Protein AF-A0A7R9BBS9-F1 (afdb_monomer_lite)

Organism: Timema shepardi (NCBI:txid629360)

Secondary structure (DSSP, 8-state):
--------EEEEEEEEEESPP-TTTEEEE--HHHHHHHT-EEEEETTEEEEEEEEEHHHHHHHHTT-EEEES-TTT--EEEEEEEEEETTTTEEPPPEEEEEE--PPPPPP----------------------------------------------PPP--------------------S-HHHHHHHHHHHHHHHHHHHHHHHHHHHHHHHHHHHHHHHHHHHGGG-S---EEE---

InterPro domains:
  IPR045588 Calsyntenin, C-terminal [PF19699] (7-119)
  IPR045588 Calsyntenin, C-terminal [PF19699] (159-239)

Foldseek 3Di:
DPPPPPQWWWFKKWKFKPPFADPVFKDKDWDVVLCVVQVWDWDQDRGGIMIGDTDGPVSVVVGLQRIKMKGLACVVVFKMKIWMKIHTPVNPDIDDIDIFMGGDDDDDDPDPPPPPDPDDDDDDDDDDDDDDDDDDDDDDDDDDDDDDPDDDDDDDDDDDDDDDDDDDDDDDDDDDPPPDDDPVVVVVVVVVVVVVVVVVVVVVVVVVVVVVVVVVVVVVVVVVVCPPVNRPMDMDRRD

Structure (mmCIF, N/CA/C/O backbone):
data_AF-A0A7R9BBS9-F1
#
_entry.id   AF-A0A7R9BBS9-F1
#
loop_
_atom_site.group_PDB
_atom_site.id
_atom_site.type_symbol
_atom_site.label_atom_id
_atom_site.label_alt_id
_atom_site.label_comp_id
_atom_site.label_asym_id
_atom_site.label_entity_id
_atom_site.label_seq_id
_atom_site.pdbx_PDB_ins_code
_atom_site.Cartn_x
_atom_site.Cartn_y
_atom_site.Cartn_z
_atom_site.occupancy
_atom_site.B_iso_or_equiv
_atom_site.auth_seq_id
_atom_site.auth_comp_id
_atom_site.auth_asym_id
_atom_site.auth_atom_id
_atom_site.pdbx_PDB_model_num
ATOM 1 N N . GLU A 1 1 ? -10.562 -10.905 45.562 1.00 42.97 1 GLU A N 1
ATOM 2 C CA . GLU A 1 1 ? -11.184 -10.391 44.328 1.00 42.97 1 GLU A CA 1
ATOM 3 C C . GLU A 1 1 ? -10.178 -10.603 43.207 1.00 42.97 1 GLU A C 1
ATOM 5 O O . GLU A 1 1 ? -9.096 -10.030 43.299 1.00 42.97 1 GLU A O 1
ATOM 10 N N . PRO A 1 2 ? -10.390 -11.541 42.269 1.00 51.94 2 PRO A N 1
ATOM 11 C CA . PRO A 1 2 ? -9.440 -11.710 41.184 1.00 51.94 2 PRO A CA 1
ATOM 12 C C . PRO A 1 2 ? -9.578 -10.485 40.281 1.00 51.94 2 PRO A C 1
ATOM 14 O O . PRO A 1 2 ? -10.677 -10.164 39.836 1.00 51.94 2 PRO A O 1
ATOM 17 N N . LEU A 1 3 ? -8.466 -9.777 40.083 1.00 50.06 3 LEU A N 1
ATOM 18 C CA . LEU A 1 3 ? -8.343 -8.684 39.125 1.00 50.06 3 LEU A CA 1
ATOM 19 C C . LEU A 1 3 ? -8.970 -9.144 37.811 1.00 50.06 3 LEU A C 1
ATOM 21 O O . LEU A 1 3 ? -8.495 -10.111 37.216 1.00 50.06 3 LEU A O 1
ATOM 25 N N . SER A 1 4 ? -10.049 -8.487 37.387 1.00 52.47 4 SER A N 1
ATOM 26 C CA . SER A 1 4 ? -10.581 -8.661 36.044 1.00 52.47 4 SER A CA 1
ATOM 27 C C . SER A 1 4 ? -9.436 -8.347 35.088 1.00 52.47 4 SER A C 1
ATOM 29 O O . SER A 1 4 ? -9.064 -7.183 34.921 1.00 52.47 4 SER A O 1
ATOM 31 N N . VAL A 1 5 ? -8.828 -9.381 34.512 1.00 55.44 5 VAL A N 1
ATOM 32 C CA . VAL A 1 5 ? -8.001 -9.231 33.325 1.00 55.44 5 VAL A CA 1
ATOM 33 C C . VAL A 1 5 ? -8.981 -8.722 32.283 1.00 55.44 5 VAL A C 1
ATOM 35 O O . VAL A 1 5 ? -9.756 -9.490 31.725 1.00 55.44 5 VAL A O 1
ATOM 38 N N . ILE A 1 6 ? -9.059 -7.401 32.134 1.00 62.53 6 ILE A N 1
ATOM 39 C CA . ILE A 1 6 ? -9.760 -6.799 31.012 1.00 62.53 6 ILE A CA 1
ATOM 40 C C . ILE A 1 6 ? -8.967 -7.298 29.814 1.00 62.53 6 ILE A C 1
ATOM 42 O O . ILE A 1 6 ? -7.846 -6.839 29.584 1.00 62.53 6 ILE A O 1
ATOM 46 N N . GLU A 1 7 ? -9.492 -8.315 29.137 1.00 73.31 7 GLU A N 1
ATOM 47 C CA . GLU A 1 7 ? -8.970 -8.762 27.857 1.00 73.31 7 GLU A CA 1
ATOM 48 C C . GLU A 1 7 ? -9.020 -7.551 26.932 1.00 73.31 7 GLU A C 1
ATOM 50 O O . GLU A 1 7 ? -10.087 -7.112 26.502 1.00 73.31 7 GLU A O 1
ATOM 55 N N . LYS A 1 8 ? -7.857 -6.930 26.729 1.00 84.19 8 LYS A N 1
ATOM 56 C CA . LYS A 1 8 ? -7.739 -5.747 25.891 1.00 84.19 8 LYS A CA 1
ATOM 57 C C . LYS A 1 8 ? -7.918 -6.178 24.447 1.00 84.19 8 LYS A C 1
ATOM 59 O O . LYS A 1 8 ? -7.149 -6.993 23.933 1.00 84.19 8 LYS A O 1
ATOM 64 N N . GLN A 1 9 ? -8.949 -5.629 23.827 1.00 92.50 9 GLN A N 1
ATOM 65 C CA . GLN A 1 9 ? -9.267 -5.847 22.429 1.00 92.50 9 GLN A CA 1
ATOM 66 C C . GLN A 1 9 ? -9.052 -4.547 21.669 1.00 92.50 9 GLN A C 1
ATOM 68 O O . GLN A 1 9 ? -9.407 -3.470 22.157 1.00 92.50 9 GLN A O 1
ATOM 73 N N . LEU A 1 10 ? -8.481 -4.669 20.479 1.00 96.25 10 LEU A N 1
ATOM 74 C CA . LEU A 1 10 ? -8.366 -3.569 19.537 1.00 96.25 10 LEU A CA 1
ATOM 75 C C . LEU A 1 10 ? -9.652 -3.483 18.723 1.00 96.25 10 LEU A C 1
ATOM 77 O O . LEU A 1 10 ? -10.247 -4.507 18.390 1.00 96.25 10 LEU A O 1
ATOM 81 N N . ASP A 1 11 ? -10.069 -2.268 18.387 1.00 95.56 11 ASP A N 1
ATOM 82 C CA . ASP A 1 11 ? -11.171 -2.035 17.449 1.00 95.56 11 ASP A CA 1
ATOM 83 C C . ASP A 1 11 ? -10.679 -1.795 16.018 1.00 95.56 11 ASP A C 1
ATOM 85 O O . ASP A 1 11 ? -11.363 -2.173 15.061 1.00 95.56 11 ASP A O 1
ATOM 89 N N . SER A 1 12 ? -9.499 -1.193 15.851 1.00 97.75 12 SER A N 1
ATOM 90 C CA . SER A 1 12 ? -8.897 -0.980 14.539 1.00 97.75 12 SER A CA 1
ATOM 91 C C . SER A 1 12 ? -7.383 -0.786 14.618 1.00 97.75 12 SER A C 1
ATOM 93 O O . SER A 1 12 ? -6.852 -0.289 15.603 1.00 97.75 12 SER A O 1
ATOM 95 N N . CYS A 1 13 ? -6.678 -1.133 13.544 1.00 98.06 13 CYS A N 1
ATOM 96 C CA . CYS A 1 13 ? -5.302 -0.726 13.288 1.00 98.06 13 CYS A CA 1
ATOM 97 C C . CYS A 1 13 ? -5.210 -0.137 11.884 1.00 98.06 13 CYS A C 1
ATOM 99 O O . CYS A 1 13 ? -5.675 -0.731 10.911 1.00 98.06 13 CYS A O 1
ATOM 101 N N . THR A 1 14 ? -4.586 1.027 11.770 1.00 98.25 14 THR A N 1
ATOM 102 C CA . THR A 1 14 ? -4.325 1.700 10.500 1.00 98.25 14 THR A CA 1
ATOM 103 C C . THR A 1 14 ? -2.838 1.653 10.200 1.00 98.25 14 THR A C 1
ATOM 105 O O . THR A 1 14 ? -2.032 2.113 11.006 1.00 98.25 14 THR A O 1
ATOM 108 N N . VAL A 1 15 ? -2.494 1.127 9.027 1.00 98.50 15 VAL A N 1
ATOM 109 C CA . VAL A 1 15 ? -1.156 1.174 8.436 1.00 98.50 15 VAL A CA 1
ATOM 110 C C . VAL A 1 15 ? -1.200 2.163 7.284 1.00 98.50 15 VAL A C 1
ATOM 112 O O . VAL A 1 15 ? -1.655 1.817 6.197 1.00 98.50 15 VAL A O 1
ATOM 115 N N . SER A 1 16 ? -0.770 3.400 7.509 1.00 98.25 16 SER A N 1
ATOM 116 C CA . SER A 1 16 ? -0.691 4.407 6.452 1.00 98.25 16 SER A CA 1
ATOM 117 C C . SER A 1 16 ? 0.663 4.381 5.753 1.00 98.25 16 SER A C 1
ATOM 119 O O . SER A 1 16 ? 1.665 3.958 6.329 1.00 98.25 16 SER A O 1
ATOM 121 N N . VAL A 1 17 ? 0.697 4.835 4.502 1.00 98.06 17 VAL A N 1
ATOM 122 C CA . VAL A 1 17 ? 1.913 4.921 3.690 1.00 98.06 17 VAL A CA 1
ATOM 123 C C . VAL A 1 17 ? 2.059 6.307 3.076 1.00 98.06 17 VAL A C 1
ATOM 125 O O . VAL A 1 17 ? 1.122 6.861 2.502 1.00 98.06 17 VAL A O 1
ATOM 128 N N . TYR A 1 18 ? 3.256 6.875 3.207 1.00 96.88 18 TYR A N 1
ATOM 129 C CA . TYR A 1 18 ? 3.612 8.170 2.650 1.00 96.88 18 TYR A CA 1
ATOM 130 C C . TYR A 1 18 ? 4.916 8.096 1.836 1.00 96.88 18 TYR A C 1
ATOM 132 O O . TYR A 1 18 ? 5.910 7.544 2.315 1.00 96.88 18 TYR A O 1
ATOM 140 N N . PRO A 1 19 ? 4.961 8.692 0.630 1.00 96.88 19 PRO A N 1
ATOM 141 C CA . PRO A 1 19 ? 3.821 9.225 -0.129 1.00 96.88 19 PRO A CA 1
ATOM 142 C C . PRO A 1 19 ? 2.786 8.131 -0.470 1.00 96.88 19 PRO A C 1
ATOM 144 O O . PRO A 1 19 ? 3.119 6.951 -0.324 1.00 96.88 19 PRO A O 1
ATOM 147 N N . PRO A 1 20 ? 1.576 8.483 -0.948 1.00 97.44 20 PRO A N 1
ATOM 148 C CA . PRO A 1 20 ? 0.584 7.492 -1.362 1.00 97.44 20 PRO A CA 1
ATOM 149 C C . PRO A 1 20 ? 1.140 6.508 -2.403 1.00 97.44 20 PRO A C 1
ATOM 151 O O . PRO A 1 20 ? 2.032 6.849 -3.194 1.00 97.44 20 PRO A O 1
ATOM 154 N N . LEU A 1 21 ? 0.610 5.287 -2.387 1.00 96.94 21 LEU A N 1
ATOM 155 C CA . LEU A 1 21 ? 0.930 4.212 -3.321 1.00 96.94 21 LEU A CA 1
ATOM 156 C C . LEU A 1 21 ? 0.531 4.601 -4.741 1.00 96.94 21 LEU A C 1
ATOM 158 O O . LEU A 1 21 ? -0.544 5.164 -4.970 1.00 96.94 21 LEU A O 1
ATOM 162 N N . ASN A 1 22 ? 1.365 4.228 -5.706 1.00 96.31 22 ASN A N 1
ATOM 163 C CA . ASN A 1 22 ? 0.971 4.210 -7.101 1.00 96.31 22 ASN A CA 1
ATOM 164 C C . ASN A 1 22 ? 0.299 2.862 -7.435 1.00 96.31 22 ASN A C 1
ATOM 166 O O . ASN A 1 22 ? 1.001 1.855 -7.483 1.00 96.31 22 A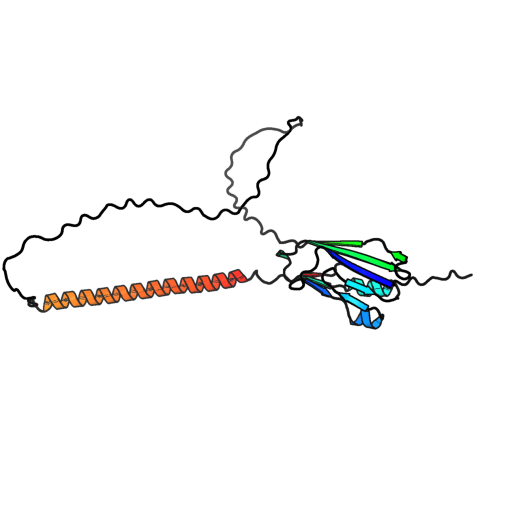SN A O 1
ATOM 170 N N . PRO A 1 23 ? -1.009 2.818 -7.749 1.00 95.00 23 PRO A N 1
ATOM 171 C CA . PRO A 1 23 ? -1.717 1.564 -8.031 1.00 95.00 23 PRO A CA 1
ATOM 172 C C . PRO A 1 23 ? -1.171 0.792 -9.245 1.00 95.00 23 PRO A C 1
ATOM 174 O O . PRO A 1 23 ? -1.344 -0.425 -9.328 1.00 95.00 23 PRO A O 1
ATOM 177 N N . ASP A 1 24 ? -0.477 1.461 -10.168 1.00 94.31 24 ASP A N 1
ATOM 178 C CA . ASP A 1 24 ? 0.090 0.817 -11.356 1.00 94.31 24 ASP A CA 1
ATOM 179 C C . ASP A 1 24 ? 1.347 0.002 -11.037 1.00 94.31 24 ASP A C 1
ATOM 181 O O . ASP A 1 24 ? 1.705 -0.917 -11.779 1.00 94.31 24 ASP A O 1
ATOM 185 N N . HIS A 1 25 ? 2.044 0.308 -9.941 1.00 93.19 25 HIS A N 1
ATOM 186 C CA . HIS A 1 25 ? 3.354 -0.278 -9.640 1.00 93.19 25 HIS A CA 1
ATOM 187 C C . HIS A 1 25 ? 3.502 -0.778 -8.204 1.00 93.19 25 HIS A C 1
ATOM 189 O O . HIS A 1 25 ? 4.405 -1.570 -7.946 1.00 93.19 25 HIS A O 1
ATOM 195 N N . GLU A 1 26 ? 2.638 -0.352 -7.290 1.00 95.75 26 GLU A N 1
ATOM 196 C CA . GLU A 1 26 ? 2.737 -0.621 -5.863 1.00 95.75 26 GLU A CA 1
ATOM 197 C C . GLU A 1 26 ? 1.412 -1.136 -5.310 1.00 95.75 26 GLU A C 1
ATOM 199 O O . GLU A 1 26 ? 0.336 -0.625 -5.622 1.00 95.75 26 GLU A O 1
ATOM 204 N N . THR A 1 27 ? 1.493 -2.150 -4.456 1.00 96.31 27 THR A N 1
ATOM 205 C CA . THR A 1 27 ? 0.321 -2.767 -3.829 1.00 96.31 27 THR A CA 1
ATOM 206 C C . THR A 1 27 ? 0.619 -3.138 -2.385 1.00 96.31 27 THR A C 1
ATOM 208 O O . THR A 1 27 ? 1.736 -3.556 -2.073 1.00 96.31 27 THR A O 1
ATOM 211 N N . LEU A 1 28 ? -0.396 -3.043 -1.525 1.00 97.38 28 LEU A N 1
ATOM 212 C CA . LEU A 1 28 ? -0.375 -3.579 -0.166 1.00 97.38 28 LEU A CA 1
ATOM 213 C C . LEU A 1 28 ? -1.401 -4.714 -0.074 1.00 97.38 28 LEU A C 1
ATOM 215 O O . LEU A 1 28 ? -2.555 -4.522 -0.455 1.00 97.38 28 LEU A O 1
ATOM 219 N N . THR A 1 29 ? -0.996 -5.888 0.397 1.00 97.56 29 THR A N 1
ATOM 220 C CA . THR A 1 29 ? -1.864 -7.070 0.510 1.00 97.56 29 THR A CA 1
ATOM 221 C C . THR A 1 29 ? -1.878 -7.616 1.937 1.00 97.56 29 THR A C 1
ATOM 223 O O . THR A 1 29 ? -0.963 -7.361 2.723 1.00 97.56 29 THR A O 1
ATOM 226 N N . LEU A 1 30 ? -2.959 -8.325 2.283 1.00 97.62 30 LEU A N 1
ATOM 227 C CA . LEU A 1 30 ? -3.206 -8.912 3.603 1.00 97.62 30 LEU A CA 1
ATOM 228 C C . LEU A 1 30 ? -3.650 -10.374 3.470 1.00 97.62 30 LEU A C 1
ATOM 230 O O . LEU A 1 30 ? -4.272 -10.722 2.464 1.00 97.62 30 LEU A O 1
ATOM 234 N N . PRO A 1 31 ? -3.392 -11.222 4.480 1.00 96.69 31 PRO A N 1
ATOM 235 C CA . PRO A 1 31 ? -3.837 -12.616 4.480 1.00 96.69 31 PRO A CA 1
ATOM 236 C C . PRO A 1 31 ? -5.358 -12.737 4.704 1.00 96.69 31 PRO A C 1
ATOM 238 O O . PRO A 1 31 ? -5.841 -12.738 5.838 1.00 96.69 31 PRO A O 1
ATOM 241 N N . GLU A 1 32 ? -6.133 -12.883 3.625 1.00 96.56 32 GLU A N 1
ATOM 242 C CA . GLU A 1 32 ? -7.607 -12.985 3.678 1.00 96.56 32 GLU A CA 1
ATOM 243 C C . GLU A 1 32 ? -8.121 -14.144 4.548 1.00 96.56 32 GLU A C 1
ATOM 245 O O . GLU A 1 32 ? -9.163 -14.033 5.201 1.00 96.56 32 GLU A O 1
ATOM 250 N N . ASN A 1 33 ? -7.376 -15.249 4.607 1.00 96.50 33 ASN A N 1
ATOM 251 C CA . ASN A 1 33 ? -7.698 -16.402 5.445 1.00 96.50 33 ASN A CA 1
ATOM 252 C C . ASN A 1 33 ? -7.677 -16.051 6.942 1.00 96.50 33 ASN A C 1
ATOM 254 O O . ASN A 1 33 ? -8.586 -16.451 7.666 1.00 96.50 33 ASN A O 1
ATOM 258 N N . MET A 1 34 ? -6.682 -15.281 7.395 1.00 95.94 34 MET A N 1
ATOM 259 C CA . MET A 1 34 ? -6.580 -14.846 8.792 1.00 95.94 34 MET A CA 1
ATOM 260 C C . MET A 1 34 ? -7.650 -13.810 9.125 1.00 95.94 34 MET A C 1
ATOM 262 O O . MET A 1 34 ? -8.300 -13.914 10.159 1.00 95.94 34 MET A O 1
ATOM 266 N N . LEU A 1 35 ? -7.884 -12.856 8.218 1.00 97.06 35 LEU A N 1
ATOM 267 C CA . LEU A 1 35 ? -8.949 -11.860 8.367 1.00 97.06 35 LEU A CA 1
ATOM 268 C C . LEU A 1 35 ? -10.311 -12.535 8.587 1.00 97.06 35 LEU A C 1
ATOM 270 O O . LEU A 1 35 ? -11.022 -12.224 9.540 1.00 97.06 35 LEU A O 1
ATOM 274 N N . THR A 1 36 ? -10.632 -13.529 7.756 1.00 96.62 36 THR A N 1
ATOM 275 C CA . THR A 1 36 ? -11.888 -14.283 7.860 1.00 96.62 36 THR A CA 1
ATOM 276 C C . THR A 1 36 ? -11.948 -15.126 9.135 1.00 96.62 36 THR A C 1
ATOM 278 O O . THR A 1 36 ? -12.982 -15.151 9.797 1.00 96.62 36 THR A O 1
ATOM 281 N N . GLN A 1 37 ? -10.850 -15.796 9.504 1.00 96.56 37 GLN A N 1
ATOM 282 C CA . GLN A 1 37 ? -10.771 -16.629 10.710 1.00 96.56 37 GLN A CA 1
ATOM 283 C C . GLN A 1 37 ? -10.999 -15.823 11.995 1.00 96.56 37 GLN A C 1
ATOM 285 O O . GLN A 1 37 ? -11.649 -16.313 12.916 1.00 96.56 37 GLN A O 1
ATOM 290 N N . PHE A 1 38 ? -10.464 -14.605 12.052 1.00 96.31 38 PHE A N 1
ATOM 291 C CA . PHE A 1 38 ? -10.560 -13.714 13.209 1.00 96.31 38 PHE A CA 1
ATOM 292 C C . PHE A 1 38 ? -11.810 -12.822 13.176 1.00 96.31 38 PHE A C 1
ATOM 294 O O . PHE A 1 38 ? -12.117 -12.136 14.142 1.00 96.31 38 PHE A O 1
ATOM 301 N N . GLY A 1 39 ? -12.570 -12.824 12.075 1.00 95.81 39 GLY A N 1
ATOM 302 C CA . GLY A 1 39 ? -13.739 -11.954 11.923 1.00 95.81 39 GLY A CA 1
ATOM 303 C C . GLY A 1 39 ? -13.379 -10.466 11.828 1.00 95.81 39 GLY A C 1
ATOM 304 O O . GLY A 1 39 ? -14.204 -9.607 12.141 1.00 95.81 39 GLY A O 1
ATOM 305 N N . ILE A 1 40 ? -12.157 -10.157 11.392 1.00 96.25 40 ILE A N 1
ATOM 3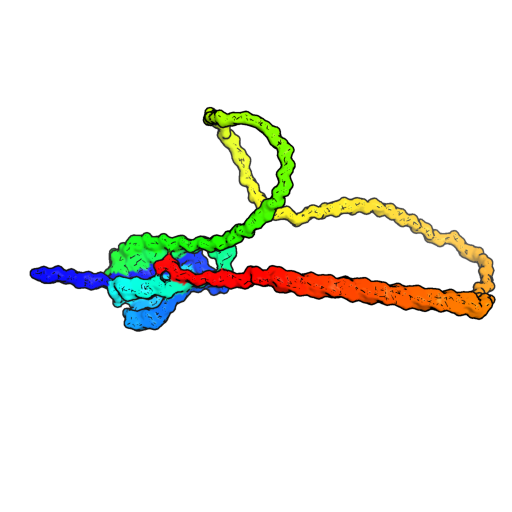06 C CA . ILE A 1 40 ? -11.640 -8.798 11.230 1.00 96.25 40 ILE A CA 1
ATOM 307 C C . ILE A 1 40 ? -11.678 -8.441 9.741 1.00 96.25 40 ILE A C 1
ATOM 309 O O . ILE A 1 40 ? -11.320 -9.238 8.877 1.00 96.25 40 ILE A O 1
ATOM 313 N N . MET A 1 41 ? -12.102 -7.225 9.413 1.00 97.56 41 MET A N 1
ATOM 314 C CA . MET A 1 41 ? -12.178 -6.735 8.038 1.00 97.56 41 MET A CA 1
ATOM 315 C C . MET A 1 41 ? -10.984 -5.843 7.709 1.00 97.56 41 MET A C 1
ATOM 317 O O . MET A 1 41 ? -10.583 -5.023 8.531 1.00 97.56 41 MET A O 1
ATOM 321 N N . ALA A 1 42 ? -10.470 -5.929 6.483 1.00 97.88 42 ALA A N 1
ATOM 322 C CA . ALA A 1 42 ? -9.449 -5.013 5.982 1.00 97.88 42 ALA A CA 1
ATOM 323 C C . ALA A 1 42 ? -9.960 -4.204 4.787 1.00 97.88 42 ALA A C 1
ATOM 325 O O . ALA A 1 42 ? -10.678 -4.714 3.926 1.00 97.88 42 ALA A O 1
ATOM 326 N N . LYS A 1 43 ? -9.561 -2.935 4.719 1.00 97.94 43 LYS A N 1
ATOM 327 C CA . LYS A 1 43 ? -9.786 -2.045 3.579 1.00 97.94 43 LYS A CA 1
ATOM 328 C C . LYS A 1 43 ? -8.450 -1.485 3.121 1.00 97.94 43 LYS A C 1
ATOM 330 O O . LYS A 1 43 ? -7.780 -0.804 3.892 1.00 97.94 43 LYS A O 1
ATOM 335 N N . VAL A 1 44 ? -8.089 -1.759 1.872 1.00 97.62 44 VAL A N 1
ATOM 336 C CA . VAL A 1 44 ? -6.852 -1.283 1.238 1.00 97.62 44 VAL A CA 1
ATOM 337 C C . VAL A 1 44 ? -7.186 -0.118 0.310 1.00 97.62 44 VAL A C 1
ATOM 339 O O . VAL A 1 44 ? -8.149 -0.181 -0.453 1.00 97.62 44 VAL A O 1
ATOM 342 N N . ASN A 1 45 ? -6.392 0.946 0.358 1.00 97.31 45 ASN A N 1
ATOM 343 C CA . ASN A 1 45 ? -6.461 2.065 -0.574 1.00 97.31 45 ASN A CA 1
ATOM 344 C C . ASN A 1 45 ? -5.047 2.596 -0.887 1.00 97.31 45 ASN A C 1
ATOM 346 O O . ASN A 1 45 ? -4.041 2.035 -0.457 1.00 97.31 45 ASN A O 1
ATOM 350 N N . LYS A 1 46 ? -4.964 3.687 -1.655 1.00 97.31 46 LYS A N 1
ATOM 351 C CA . LYS A 1 46 ? -3.680 4.312 -2.014 1.00 97.31 46 LYS A CA 1
ATOM 352 C C . LYS A 1 46 ? -2.911 4.886 -0.816 1.00 97.31 46 LYS A C 1
ATOM 354 O O . LYS A 1 46 ? -1.705 5.054 -0.906 1.00 97.31 46 LYS A O 1
ATOM 359 N N . ASP A 1 47 ? -3.591 5.205 0.279 1.00 97.81 47 ASP A N 1
ATOM 360 C CA . ASP A 1 47 ? -2.993 5.826 1.464 1.00 97.81 47 ASP A CA 1
ATOM 361 C C . ASP A 1 47 ? -2.610 4.780 2.526 1.00 97.81 47 ASP A C 1
ATOM 363 O O . ASP A 1 47 ? -2.013 5.128 3.545 1.00 97.81 47 ASP A O 1
ATOM 367 N N . GLY A 1 48 ? -2.906 3.497 2.280 1.00 97.19 48 GLY A N 1
ATOM 368 C CA . GLY A 1 48 ? -2.526 2.373 3.127 1.00 97.19 48 GLY A CA 1
ATOM 369 C C . GLY A 1 48 ? -3.673 1.396 3.368 1.00 97.19 48 GLY A C 1
ATOM 370 O O . GLY A 1 48 ? -4.476 1.112 2.478 1.00 97.19 48 GLY A O 1
ATOM 371 N N . VAL A 1 49 ? -3.730 0.845 4.578 1.00 98.00 49 VAL A N 1
ATOM 372 C CA . VAL A 1 49 ? -4.700 -0.173 4.985 1.00 98.00 49 VAL A CA 1
ATOM 373 C C . VAL A 1 49 ? -5.308 0.159 6.334 1.00 98.00 49 VAL A C 1
ATOM 375 O O . VAL A 1 49 ? -4.613 0.547 7.269 1.00 98.00 49 VAL A O 1
ATOM 378 N N . VAL A 1 50 ? -6.613 -0.065 6.443 1.00 98.19 50 VAL A N 1
ATOM 379 C CA . VAL A 1 50 ? -7.345 -0.044 7.708 1.00 98.19 50 VAL A CA 1
ATOM 380 C C . VAL A 1 50 ? -7.856 -1.448 7.991 1.00 98.19 50 VAL A C 1
ATOM 382 O O . VAL A 1 50 ? -8.657 -1.986 7.225 1.00 98.19 50 VAL A O 1
ATOM 385 N N . VAL A 1 51 ? -7.388 -2.031 9.087 1.00 98.00 51 VAL A N 1
ATOM 386 C CA . VAL A 1 51 ? -7.864 -3.292 9.658 1.00 98.00 51 VAL A CA 1
ATOM 387 C C . VAL A 1 51 ? -8.830 -2.942 10.789 1.00 98.00 51 VAL A C 1
ATOM 389 O O . VAL A 1 51 ? -8.515 -2.092 11.617 1.00 98.00 51 VAL A O 1
ATOM 392 N N . SER A 1 52 ? -10.024 -3.523 10.813 1.00 97.38 52 SER A N 1
ATOM 393 C CA . SER A 1 52 ? -11.102 -3.133 11.731 1.00 97.38 52 SER A CA 1
ATOM 394 C C . SER A 1 52 ? -11.958 -4.324 12.147 1.00 97.38 52 SER A C 1
ATOM 396 O O . SER A 1 52 ? -12.329 -5.138 11.301 1.00 97.38 52 SER A O 1
ATOM 398 N N . GLY A 1 53 ? -12.307 -4.390 13.429 1.00 96.06 53 GLY A N 1
ATOM 399 C CA . GLY A 1 53 ? -13.050 -5.484 14.056 1.00 96.06 53 GLY A CA 1
ATOM 400 C C . GLY A 1 53 ? -12.602 -5.670 15.505 1.00 96.06 53 GLY A C 1
ATOM 401 O O . GLY A 1 53 ? -11.424 -5.512 15.801 1.00 96.06 53 GLY A O 1
ATOM 402 N N . ALA A 1 54 ? -13.522 -5.969 16.418 1.00 94.81 54 ALA A N 1
ATOM 403 C CA . ALA A 1 54 ? -13.168 -6.158 17.823 1.00 94.81 54 ALA A CA 1
ATOM 404 C C . ALA A 1 54 ? -12.509 -7.530 18.025 1.00 94.81 54 ALA A C 1
ATOM 406 O O . ALA A 1 54 ? -13.184 -8.551 17.901 1.00 94.81 54 ALA A O 1
ATOM 407 N N . ASP A 1 55 ? -11.210 -7.550 18.321 1.00 95.88 55 ASP A N 1
ATOM 408 C CA . ASP A 1 55 ? -10.473 -8.786 18.603 1.00 95.88 55 ASP A CA 1
ATOM 409 C C . ASP A 1 55 ? -9.237 -8.522 19.483 1.00 95.88 55 ASP A C 1
ATOM 411 O O . ASP A 1 55 ? -8.808 -7.385 19.689 1.00 95.88 55 ASP A O 1
ATOM 415 N N . MET A 1 56 ? -8.649 -9.582 20.028 1.00 94.50 56 MET A N 1
ATOM 416 C CA . MET A 1 56 ? -7.441 -9.568 20.835 1.00 94.50 56 MET A CA 1
ATOM 417 C C . MET A 1 56 ? -6.245 -9.009 20.059 1.00 94.50 56 MET A C 1
ATOM 419 O O . MET A 1 56 ? -6.031 -9.308 18.882 1.00 94.50 56 MET A O 1
ATOM 423 N N . ILE A 1 57 ? -5.389 -8.279 20.779 1.00 94.88 57 ILE A N 1
ATOM 424 C CA . ILE A 1 57 ? -4.130 -7.716 20.258 1.00 94.88 57 ILE A CA 1
ATOM 425 C C . ILE A 1 57 ? -3.284 -8.780 19.537 1.00 94.88 57 ILE A C 1
ATOM 427 O O . ILE A 1 57 ? -2.691 -8.500 18.499 1.00 94.88 57 ILE A O 1
ATOM 431 N N . TYR A 1 58 ? -3.264 -10.014 20.053 1.00 95.00 58 TYR A N 1
ATOM 432 C CA . TYR A 1 58 ? -2.513 -11.122 19.459 1.00 95.00 58 TYR A CA 1
ATOM 433 C C . TYR A 1 58 ? -2.938 -11.436 18.014 1.00 95.00 58 TYR A C 1
ATOM 435 O O . TYR A 1 58 ? -2.079 -11.624 17.155 1.00 95.00 58 TYR A O 1
ATOM 443 N N . ASN A 1 59 ? -4.241 -11.450 17.718 1.00 96.19 59 ASN A N 1
ATOM 444 C CA . ASN A 1 59 ? -4.746 -11.748 16.373 1.00 96.19 59 ASN A CA 1
ATOM 445 C C . ASN A 1 59 ? -4.403 -10.621 15.393 1.00 96.19 59 ASN A C 1
ATOM 447 O O . ASN A 1 59 ? -3.963 -10.879 14.271 1.00 96.19 59 ASN A O 1
ATOM 451 N N . TYR A 1 60 ? -4.506 -9.369 15.847 1.00 97.00 60 TYR A N 1
ATOM 452 C CA . TYR A 1 60 ? -4.027 -8.210 15.095 1.00 97.00 60 TYR A CA 1
ATOM 453 C C . TYR A 1 60 ? -2.532 -8.308 14.782 1.00 97.00 60 TYR A C 1
ATOM 455 O O . TYR A 1 60 ? -2.134 -8.071 13.645 1.00 97.00 60 TYR A O 1
ATOM 463 N N . GLU A 1 61 ? -1.705 -8.715 15.745 1.00 96.06 61 GLU A N 1
ATOM 464 C CA . GLU A 1 61 ? -0.273 -8.929 15.527 1.00 96.06 61 GLU A CA 1
ATOM 465 C C . GLU A 1 61 ? -0.016 -9.981 14.435 1.00 96.06 61 GLU A C 1
ATOM 467 O O . GLU A 1 61 ? 0.816 -9.757 13.554 1.00 96.06 61 GLU A O 1
ATOM 472 N N . GLN A 1 62 ? -0.754 -11.100 14.442 1.00 96.75 62 GLN A N 1
ATOM 473 C CA . GLN A 1 62 ? -0.622 -12.134 13.407 1.00 96.75 62 GLN A CA 1
ATOM 474 C C . GLN A 1 62 ? -0.956 -11.599 12.010 1.00 96.75 62 GLN A C 1
ATOM 476 O O . GLN A 1 62 ? -0.237 -11.896 11.059 1.00 96.75 62 GLN A O 1
ATOM 481 N N . VAL A 1 63 ? -2.007 -10.783 11.883 1.00 97.44 63 VAL A N 1
ATOM 482 C CA . VAL A 1 63 ? -2.398 -10.170 10.603 1.00 97.44 63 VAL A CA 1
ATOM 483 C C . VAL A 1 63 ? -1.364 -9.141 10.144 1.00 97.44 63 VAL A C 1
ATOM 485 O O . VAL A 1 63 ? -0.943 -9.171 8.988 1.00 97.44 63 VAL A O 1
ATOM 488 N N . LEU A 1 64 ? -0.931 -8.243 11.036 1.00 97.50 64 LEU A N 1
ATOM 489 C CA . LEU A 1 64 ? 0.010 -7.166 10.714 1.00 97.50 64 LEU A CA 1
ATOM 490 C C . LEU A 1 64 ? 1.366 -7.714 10.246 1.00 97.50 64 LEU A C 1
ATOM 492 O O . LEU A 1 64 ? 1.902 -7.225 9.257 1.00 97.50 64 LEU A O 1
ATOM 496 N N . ARG A 1 65 ? 1.867 -8.789 10.872 1.00 96.81 65 ARG A N 1
ATOM 497 C CA . ARG A 1 65 ? 3.123 -9.475 10.496 1.00 96.81 65 ARG A CA 1
ATOM 498 C C . ARG A 1 65 ? 3.115 -10.115 9.103 1.00 96.81 65 ARG A C 1
ATOM 500 O O . ARG A 1 65 ? 4.152 -10.592 8.643 1.00 96.81 65 ARG A O 1
ATOM 507 N N . GLN A 1 66 ? 1.952 -10.190 8.467 1.00 97.19 66 GLN A N 1
ATOM 508 C CA . GLN A 1 66 ? 1.755 -10.784 7.146 1.00 97.19 66 GLN A CA 1
ATOM 509 C C . GLN A 1 66 ? 1.355 -9.739 6.100 1.00 97.19 66 GLN A C 1
ATOM 511 O O . GLN A 1 66 ? 1.048 -10.100 4.963 1.00 97.19 66 GLN A O 1
ATOM 516 N N . ILE A 1 67 ? 1.346 -8.450 6.459 1.00 97.50 67 ILE A N 1
ATOM 517 C CA . ILE A 1 67 ? 1.159 -7.382 5.481 1.00 97.50 67 ILE A CA 1
ATOM 518 C C . ILE A 1 67 ? 2.319 -7.427 4.496 1.00 97.50 67 ILE A C 1
ATOM 520 O O . ILE A 1 67 ? 3.480 -7.530 4.880 1.00 97.50 67 ILE A O 1
ATOM 524 N N . GLN A 1 68 ? 2.003 -7.333 3.211 1.00 97.56 68 GLN A N 1
ATOM 525 C CA . GLN A 1 68 ? 3.002 -7.418 2.163 1.00 97.56 68 GLN A CA 1
ATOM 526 C C . GLN A 1 68 ? 2.909 -6.203 1.248 1.00 97.56 68 GLN A C 1
ATOM 528 O O . GLN A 1 68 ? 1.912 -5.966 0.570 1.00 97.56 68 GLN A O 1
ATOM 533 N N . TYR A 1 69 ? 3.982 -5.422 1.235 1.00 97.50 69 TYR A N 1
ATOM 534 C CA . TYR A 1 69 ? 4.197 -4.328 0.307 1.00 97.50 69 TYR A CA 1
ATOM 535 C C . TYR A 1 69 ? 4.996 -4.830 -0.890 1.00 97.50 69 TYR A C 1
ATOM 537 O O . TYR A 1 69 ? 6.088 -5.375 -0.725 1.00 97.50 69 TYR A O 1
ATOM 545 N N . THR A 1 70 ? 4.458 -4.627 -2.090 1.00 96.06 70 THR A N 1
ATOM 546 C CA . THR A 1 70 ? 5.124 -4.968 -3.350 1.00 96.06 70 THR A CA 1
ATOM 547 C C . THR A 1 70 ? 5.328 -3.715 -4.183 1.00 96.06 70 THR A C 1
ATOM 549 O O . THR A 1 70 ? 4.390 -2.940 -4.346 1.00 96.06 70 THR A O 1
ATOM 552 N N . ASN A 1 71 ? 6.523 -3.538 -4.744 1.00 94.25 71 ASN A N 1
ATOM 553 C CA . ASN A 1 71 ? 6.840 -2.471 -5.689 1.00 94.25 71 ASN A CA 1
ATOM 554 C C . ASN A 1 71 ? 7.536 -3.054 -6.924 1.00 94.25 71 ASN A C 1
ATOM 556 O O . ASN A 1 71 ? 8.630 -3.608 -6.828 1.00 94.25 71 ASN A O 1
ATOM 560 N N . ARG A 1 72 ? 6.894 -2.910 -8.086 1.00 92.38 72 ARG A N 1
ATOM 561 C CA . ARG A 1 72 ? 7.368 -3.395 -9.393 1.00 92.38 72 ARG A CA 1
ATOM 562 C C . ARG A 1 72 ? 8.372 -2.461 -10.070 1.00 92.38 72 ARG A C 1
ATOM 564 O O . ARG A 1 72 ? 8.982 -2.841 -11.063 1.00 92.38 72 ARG A O 1
ATOM 571 N N . LYS A 1 73 ? 8.510 -1.225 -9.584 1.00 89.94 73 LYS A N 1
ATOM 572 C CA . LYS A 1 73 ? 9.382 -0.183 -10.145 1.00 89.94 73 LYS A CA 1
ATOM 573 C C . LYS A 1 73 ? 10.135 0.571 -9.036 1.00 89.94 73 LYS A C 1
ATOM 575 O O . LYS A 1 73 ? 9.958 1.783 -8.872 1.00 89.94 73 LYS A O 1
ATOM 580 N N . PRO A 1 74 ? 11.005 -0.117 -8.276 1.00 86.44 74 PRO A N 1
ATOM 581 C CA . PRO A 1 74 ? 11.666 0.454 -7.102 1.00 86.44 74 PRO A CA 1
ATOM 582 C C . PRO A 1 74 ? 12.639 1.597 -7.425 1.00 86.44 74 PRO A C 1
ATOM 584 O O . PRO A 1 74 ? 12.891 2.432 -6.561 1.00 86.44 74 PRO A O 1
ATOM 587 N N . ALA A 1 75 ? 13.104 1.713 -8.675 1.00 84.12 75 ALA A N 1
ATOM 588 C CA . ALA A 1 75 ? 13.930 2.836 -9.121 1.00 84.12 75 ALA A CA 1
ATOM 589 C C . ALA A 1 75 ? 13.211 4.200 -9.076 1.00 84.12 75 ALA A C 1
ATOM 591 O O . ALA A 1 75 ? 13.852 5.226 -8.862 1.00 84.12 75 ALA A O 1
ATOM 592 N N . TYR A 1 76 ? 11.881 4.223 -9.233 1.00 85.31 76 TYR A N 1
ATOM 593 C CA . TYR A 1 76 ? 11.084 5.457 -9.198 1.00 85.31 76 TYR A CA 1
ATOM 594 C C . TYR A 1 76 ? 10.600 5.814 -7.789 1.00 85.31 76 TYR A C 1
ATOM 596 O O . TYR A 1 76 ? 10.371 6.984 -7.485 1.00 85.31 76 TYR A O 1
ATOM 604 N N . TYR A 1 77 ? 10.456 4.810 -6.923 1.00 85.81 77 TYR A N 1
ATOM 605 C CA . TYR A 1 77 ? 9.903 4.954 -5.579 1.00 85.81 77 TYR A CA 1
ATOM 606 C C . TYR A 1 77 ? 10.888 4.406 -4.555 1.00 85.81 77 TYR A C 1
ATOM 608 O O . TYR A 1 77 ? 10.730 3.307 -4.024 1.00 85.81 77 TYR A O 1
ATOM 616 N N . LEU A 1 78 ? 11.930 5.200 -4.306 1.00 86.62 78 LEU A N 1
ATOM 617 C CA . LEU A 1 78 ? 13.044 4.799 -3.454 1.00 86.62 78 LEU A CA 1
ATOM 618 C C . LEU A 1 78 ? 12.678 4.773 -1.974 1.00 86.62 78 LEU A C 1
ATOM 620 O O . LEU A 1 78 ? 13.170 3.913 -1.261 1.00 86.62 78 LEU A O 1
ATOM 624 N N . ASN A 1 79 ? 11.867 5.725 -1.507 1.00 92.62 79 ASN A N 1
ATOM 625 C CA . ASN A 1 79 ? 11.612 5.931 -0.084 1.00 92.62 79 ASN A CA 1
ATOM 626 C C . ASN A 1 79 ? 10.116 5.872 0.217 1.0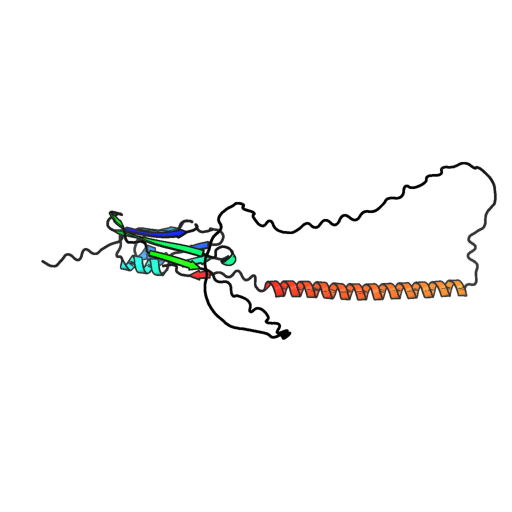0 92.62 79 ASN A C 1
ATOM 628 O O . ASN A 1 79 ? 9.336 6.632 -0.360 1.00 92.62 79 ASN A O 1
ATOM 632 N N . ARG A 1 80 ? 9.734 5.009 1.157 1.00 96.00 80 ARG A N 1
ATOM 633 C CA . ARG A 1 80 ? 8.377 4.925 1.704 1.00 96.00 80 ARG A CA 1
ATOM 634 C C . ARG A 1 80 ? 8.423 4.988 3.217 1.00 96.00 80 ARG A C 1
ATOM 636 O O . ARG A 1 80 ? 9.308 4.406 3.835 1.00 96.00 80 ARG A O 1
ATOM 643 N N . VAL A 1 81 ? 7.460 5.681 3.801 1.00 97.81 81 VAL A N 1
ATOM 644 C CA . VAL A 1 81 ? 7.258 5.748 5.246 1.00 97.81 81 VAL A CA 1
ATOM 645 C C . VAL A 1 81 ? 5.936 5.070 5.552 1.00 97.81 81 VAL A C 1
ATOM 647 O O . VAL A 1 81 ? 4.895 5.519 5.079 1.00 97.81 81 VAL A O 1
ATOM 650 N N . PHE A 1 82 ? 5.986 3.998 6.329 1.00 98.12 82 PHE A N 1
ATOM 651 C CA . PHE A 1 82 ? 4.822 3.288 6.832 1.00 98.12 82 PHE A CA 1
ATOM 652 C C . PHE A 1 82 ? 4.598 3.664 8.289 1.00 98.12 82 PHE A C 1
ATOM 654 O O . PHE A 1 82 ? 5.548 3.720 9.069 1.00 98.12 82 PHE A O 1
ATOM 661 N N . LYS A 1 83 ? 3.349 3.922 8.661 1.00 98.50 83 LYS A N 1
ATOM 662 C CA . LYS A 1 83 ? 2.975 4.290 10.023 1.00 98.50 83 LYS A CA 1
ATOM 663 C C . LYS A 1 83 ? 1.829 3.418 10.510 1.00 98.50 83 LYS A C 1
ATOM 665 O O . LYS A 1 83 ? 0.771 3.402 9.890 1.00 98.50 83 LYS A O 1
ATOM 670 N N . LEU A 1 84 ? 2.033 2.747 11.638 1.00 98.31 84 LEU A N 1
ATOM 671 C CA . LEU A 1 84 ? 1.030 1.950 12.334 1.00 98.31 84 LEU A CA 1
ATOM 672 C C . LEU A 1 84 ? 0.464 2.729 13.523 1.00 98.31 84 LEU A C 1
ATOM 674 O O . LEU A 1 84 ? 1.200 3.311 14.325 1.00 98.31 84 LEU A O 1
ATOM 678 N N . THR A 1 85 ? -0.856 2.720 13.656 1.00 98.06 85 THR A N 1
ATOM 679 C CA . THR A 1 85 ? -1.570 3.214 14.839 1.00 98.06 85 THR A CA 1
ATOM 680 C C . THR A 1 85 ? -2.795 2.344 15.073 1.00 98.06 85 THR A C 1
ATOM 682 O O . THR A 1 85 ? -3.545 2.084 14.135 1.00 98.06 85 THR A O 1
ATOM 685 N N . CYS A 1 86 ? -2.999 1.899 16.308 1.00 97.69 86 CYS A N 1
ATOM 686 C CA . CYS A 1 86 ? -4.125 1.059 16.693 1.00 97.69 86 CYS A CA 1
ATOM 687 C C . CYS A 1 86 ? -5.014 1.751 17.721 1.00 97.69 86 CYS A C 1
ATOM 689 O O . CYS A 1 86 ? -4.582 2.659 18.436 1.00 97.69 86 CYS A O 1
ATOM 691 N N . SER A 1 87 ? -6.259 1.305 17.791 1.00 96.94 87 SER A N 1
ATOM 692 C CA . SER A 1 87 ? -7.285 1.833 18.664 1.00 96.94 87 SER A CA 1
ATOM 693 C C . SER A 1 87 ? -7.845 0.778 19.603 1.00 96.94 87 SER A C 1
ATOM 695 O O . SER A 1 87 ? -7.975 -0.386 19.227 1.00 96.94 87 SER A O 1
ATOM 697 N N . GLU A 1 88 ? -8.164 1.211 20.824 1.00 94.50 88 GLU A N 1
ATOM 698 C CA . GLU A 1 88 ? -8.983 0.474 21.786 1.00 94.50 88 GLU A CA 1
ATOM 699 C C . GLU A 1 88 ? -10.241 1.281 22.147 1.00 94.50 88 GLU A C 1
ATOM 701 O O . GLU A 1 88 ? -10.255 2.522 22.154 1.00 94.50 88 GLU A O 1
ATOM 706 N N . LEU A 1 89 ? -11.291 0.558 22.552 1.00 90.94 89 LEU A N 1
ATOM 707 C CA . LEU A 1 89 ? -12.555 1.117 23.040 1.00 90.94 89 LEU A CA 1
ATOM 708 C C . LEU A 1 89 ? -13.196 2.101 22.042 1.00 90.94 89 LEU A C 1
ATOM 710 O O . LEU A 1 89 ? -13.605 3.202 22.421 1.00 90.94 89 LEU A O 1
ATOM 714 N N . ASN A 1 90 ? -13.315 1.672 20.779 1.00 90.56 90 ASN A N 1
ATOM 715 C CA . ASN A 1 90 ? -13.938 2.416 19.673 1.00 90.56 90 ASN A CA 1
ATOM 716 C C . ASN A 1 90 ? -13.263 3.770 19.426 1.00 90.56 90 ASN A C 1
ATOM 718 O O . ASN A 1 90 ? -13.920 4.810 19.343 1.00 90.56 90 ASN A O 1
ATOM 722 N N . GLY A 1 91 ? -11.934 3.768 19.375 1.00 91.56 91 GLY A N 1
ATOM 723 C CA . GLY A 1 91 ? -11.152 4.973 19.131 1.00 91.56 91 GLY A CA 1
ATOM 724 C C . GLY A 1 91 ? -10.966 5.886 20.341 1.00 91.56 91 GLY A C 1
ATOM 725 O O . GLY A 1 91 ? -10.382 6.960 20.206 1.00 91.56 91 GLY A O 1
ATOM 726 N N . ARG A 1 92 ? -11.428 5.490 21.533 1.00 92.38 92 ARG A N 1
ATOM 727 C CA . ARG A 1 92 ? -11.230 6.289 22.750 1.00 92.38 92 ARG A CA 1
ATOM 728 C C . ARG A 1 92 ? -9.770 6.307 23.194 1.00 92.38 92 ARG A C 1
ATOM 730 O O . ARG A 1 92 ? -9.317 7.309 23.746 1.00 92.38 92 ARG A O 1
ATOM 737 N N . PHE A 1 93 ? -9.055 5.209 22.982 1.00 93.81 93 PHE A N 1
ATOM 738 C CA . PHE A 1 93 ? -7.632 5.112 23.274 1.00 93.81 93 PHE A CA 1
ATOM 739 C C . PHE A 1 93 ? -6.887 4.804 21.986 1.00 93.81 93 PHE A C 1
ATOM 741 O O . PHE A 1 93 ? -7.247 3.881 21.266 1.00 93.81 93 PHE A O 1
ATOM 748 N N . MET A 1 94 ? -5.858 5.596 21.705 1.00 95.75 94 MET A N 1
ATOM 749 C CA . MET A 1 94 ? -4.954 5.398 20.578 1.00 95.75 94 MET A CA 1
ATOM 750 C C . MET A 1 94 ? -3.616 4.896 21.102 1.00 95.75 94 MET A C 1
ATOM 752 O O . MET A 1 94 ? -3.132 5.376 22.132 1.00 95.75 94 MET A O 1
ATOM 756 N N . SER A 1 95 ? -2.998 3.972 20.377 1.00 96.50 95 SER A N 1
ATOM 757 C CA . SER A 1 95 ? -1.594 3.646 20.579 1.00 96.50 95 SER A CA 1
ATOM 758 C C . SER A 1 95 ? -0.708 4.832 20.194 1.00 96.50 95 SER A C 1
ATOM 760 O O . SER A 1 95 ? -1.118 5.768 19.505 1.00 96.50 95 SER A O 1
ATOM 762 N N . ASN A 1 96 ? 0.557 4.759 20.588 1.00 96.25 96 ASN A N 1
ATOM 763 C CA . ASN A 1 96 ? 1.595 5.544 19.940 1.00 96.25 96 ASN A CA 1
ATOM 764 C C . ASN A 1 96 ? 1.735 5.155 18.460 1.00 96.25 96 ASN A C 1
ATOM 766 O O . ASN A 1 96 ? 1.261 4.109 18.009 1.00 96.25 96 ASN A O 1
ATOM 770 N N . GLU A 1 97 ? 2.432 6.009 17.721 1.00 96.81 97 GLU A N 1
ATOM 771 C CA . GLU A 1 97 ? 2.727 5.793 16.312 1.00 96.81 97 GLU A CA 1
ATOM 772 C C . GLU A 1 97 ? 4.021 4.989 16.186 1.00 96.81 97 GLU A C 1
ATOM 774 O O .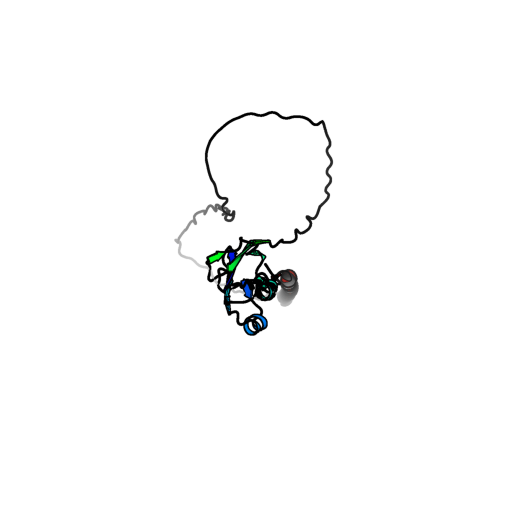 GLU A 1 97 ? 5.067 5.395 16.698 1.00 96.81 97 GLU A O 1
ATOM 779 N N . TYR A 1 98 ? 3.957 3.850 15.502 1.00 97.50 98 TYR A N 1
ATOM 780 C CA . TYR A 1 98 ? 5.144 3.125 15.061 1.00 97.50 98 TYR A CA 1
ATOM 781 C C . TYR A 1 98 ? 5.427 3.499 13.609 1.00 97.50 98 TYR A C 1
ATOM 783 O O . TYR A 1 98 ? 4.528 3.422 12.775 1.00 97.50 98 TYR A O 1
ATOM 791 N N . ILE A 1 99 ? 6.649 3.942 13.312 1.00 97.69 99 ILE A N 1
ATOM 792 C CA . ILE A 1 99 ? 7.031 4.449 11.991 1.00 97.69 99 ILE A CA 1
ATOM 793 C C . ILE A 1 99 ? 8.196 3.619 11.455 1.00 97.69 99 ILE A C 1
ATOM 795 O O . ILE A 1 99 ? 9.250 3.555 12.086 1.00 97.69 99 ILE A O 1
ATOM 799 N N . GLN A 1 100 ? 8.018 3.040 10.270 1.00 96.56 100 GLN A N 1
ATOM 800 C CA . GLN A 1 100 ? 9.027 2.267 9.555 1.00 96.56 100 GLN A CA 1
ATOM 801 C C . GLN A 1 100 ? 9.313 2.903 8.194 1.00 96.56 100 GLN A C 1
ATOM 803 O O . GLN A 1 100 ? 8.411 3.119 7.387 1.00 96.56 100 GLN A O 1
ATOM 808 N N . THR A 1 101 ? 10.587 3.162 7.912 1.00 96.00 101 THR A N 1
ATOM 809 C CA . THR A 1 101 ? 11.025 3.678 6.610 1.00 96.00 101 THR A CA 1
ATOM 810 C C . THR A 1 101 ? 11.611 2.548 5.776 1.00 96.00 101 THR A C 1
ATOM 812 O O . THR A 1 101 ? 12.454 1.786 6.249 1.00 96.00 101 THR A O 1
ATOM 815 N N . LEU A 1 102 ? 11.175 2.452 4.527 1.00 93.81 102 LEU A N 1
ATOM 816 C CA . LEU A 1 102 ? 11.729 1.579 3.506 1.00 93.81 102 LEU A CA 1
ATOM 817 C C . LEU A 1 102 ? 12.528 2.421 2.518 1.00 93.81 102 LEU A C 1
ATOM 819 O O . LEU A 1 102 ? 11.981 3.358 1.937 1.00 93.81 102 LEU A O 1
ATOM 823 N N . THR A 1 103 ? 13.790 2.049 2.305 1.00 92.44 103 THR A N 1
ATOM 824 C CA . THR A 1 103 ? 14.670 2.689 1.324 1.00 92.44 103 THR A CA 1
ATOM 825 C C . THR A 1 103 ? 15.250 1.649 0.375 1.00 92.44 103 THR A C 1
ATOM 827 O O . THR A 1 103 ? 15.917 0.707 0.797 1.00 92.44 103 THR A O 1
ATOM 830 N N . VAL A 1 104 ? 15.022 1.841 -0.920 1.00 88.69 104 VAL A N 1
ATOM 831 C CA . VAL A 1 104 ? 15.616 1.042 -1.991 1.00 88.69 104 VAL A CA 1
ATOM 832 C C . VAL A 1 104 ? 17.022 1.556 -2.268 1.00 88.69 104 VAL A C 1
ATOM 834 O O . VAL A 1 104 ? 17.226 2.745 -2.522 1.00 88.69 104 VAL A O 1
ATOM 837 N N . ILE A 1 105 ? 17.994 0.649 -2.253 1.00 85.00 105 ILE A N 1
ATOM 838 C CA . ILE A 1 105 ? 19.390 0.953 -2.554 1.00 85.00 105 ILE A CA 1
ATOM 839 C C . ILE A 1 105 ? 19.741 0.320 -3.897 1.00 85.00 105 ILE A C 1
ATOM 841 O O . ILE A 1 105 ? 19.612 -0.889 -4.071 1.00 85.00 105 ILE A O 1
ATOM 845 N N . HIS A 1 106 ? 20.224 1.139 -4.827 1.00 77.69 106 HIS A N 1
ATOM 846 C CA . HIS A 1 106 ? 20.811 0.655 -6.071 1.00 77.69 106 HIS A CA 1
ATOM 847 C C . HIS A 1 106 ? 22.287 0.300 -5.826 1.00 77.69 106 HIS A C 1
ATOM 849 O O . HIS A 1 106 ? 23.003 1.108 -5.217 1.00 77.69 106 HIS A O 1
ATOM 855 N N . PRO A 1 107 ? 22.770 -0.871 -6.276 1.00 70.06 107 PRO A N 1
ATOM 856 C CA . PRO A 1 107 ? 24.188 -1.197 -6.218 1.00 70.06 107 PRO A CA 1
ATOM 857 C C . PRO A 1 107 ? 25.013 -0.135 -6.951 1.00 70.06 107 PRO A C 1
ATOM 859 O O . PRO A 1 107 ? 24.689 0.263 -8.069 1.00 70.06 107 PRO A O 1
ATOM 862 N N . ARG A 1 108 ? 26.102 0.331 -6.334 1.00 66.00 108 ARG A N 1
ATOM 863 C CA . ARG A 1 108 ? 27.089 1.155 -7.038 1.00 66.00 108 ARG A CA 1
ATOM 864 C C . ARG A 1 108 ? 28.001 0.218 -7.820 1.00 66.00 108 ARG A C 1
ATOM 866 O O . ARG A 1 108 ? 28.710 -0.577 -7.207 1.00 66.00 108 ARG A O 1
ATOM 873 N N . LEU A 1 109 ? 27.988 0.314 -9.148 1.00 66.25 109 LEU A N 1
ATOM 874 C CA . LEU A 1 109 ? 28.981 -0.360 -9.983 1.00 66.25 109 LEU A CA 1
ATOM 875 C C . LEU A 1 109 ? 30.381 0.119 -9.553 1.00 66.25 109 LEU A C 1
ATOM 877 O O . LEU A 1 109 ? 30.570 1.328 -9.373 1.00 66.25 109 LEU A O 1
ATOM 881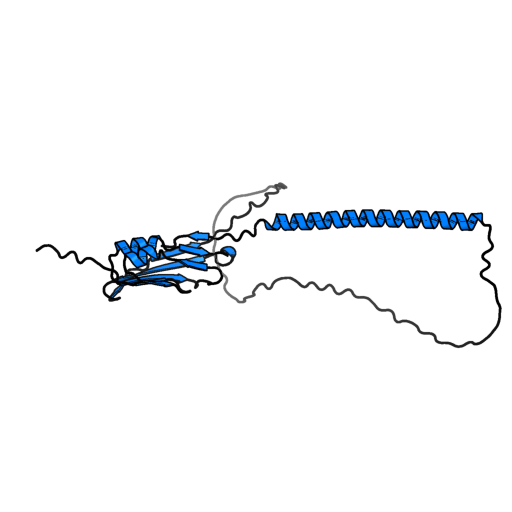 N N . PRO A 1 110 ? 31.353 -0.785 -9.332 1.00 62.34 110 PRO A N 1
ATOM 882 C CA . PRO A 1 110 ? 32.695 -0.380 -8.947 1.00 62.34 110 PRO A CA 1
ATOM 883 C C . PRO A 1 110 ? 33.277 0.495 -10.057 1.00 62.34 110 PRO A C 1
ATOM 885 O O . PRO A 1 110 ? 33.379 0.073 -11.209 1.00 62.34 110 PRO A O 1
ATOM 888 N N . ALA A 1 111 ? 33.637 1.733 -9.711 1.00 61.03 111 ALA A N 1
ATOM 889 C CA . ALA A 1 111 ? 34.357 2.611 -10.615 1.00 61.03 111 ALA A CA 1
ATOM 890 C C . ALA A 1 111 ? 35.630 1.883 -11.056 1.00 61.03 111 ALA A C 1
ATOM 892 O O . ALA A 1 111 ? 36.449 1.503 -10.218 1.00 61.03 111 ALA A O 1
ATOM 893 N N . ASN A 1 112 ? 35.769 1.659 -12.362 1.00 49.94 112 ASN A N 1
ATOM 894 C CA . ASN A 1 112 ? 36.964 1.076 -12.948 1.00 49.94 112 ASN A CA 1
ATOM 895 C C . ASN A 1 112 ? 38.135 2.003 -12.599 1.00 49.94 112 ASN A C 1
ATOM 897 O O . ASN A 1 112 ? 38.295 3.076 -13.185 1.00 49.94 112 ASN A O 1
ATOM 901 N N . HIS A 1 113 ? 38.904 1.636 -11.575 1.00 52.25 113 HIS A N 1
ATOM 902 C CA . HIS A 1 113 ? 40.074 2.379 -11.145 1.00 52.25 113 HIS A CA 1
ATOM 903 C C . HIS A 1 113 ? 41.158 2.127 -12.195 1.00 52.25 113 HIS A C 1
ATOM 905 O O . HIS A 1 113 ? 42.028 1.275 -12.032 1.00 52.25 113 HIS A O 1
ATOM 911 N N . ASN A 1 114 ? 41.090 2.854 -13.310 1.00 46.53 114 ASN A N 1
ATOM 912 C CA . ASN A 1 114 ? 42.200 2.951 -14.241 1.00 46.53 114 ASN A CA 1
ATOM 913 C C . ASN A 1 114 ? 43.309 3.714 -13.516 1.00 46.53 114 ASN A C 1
ATOM 915 O O . ASN A 1 114 ? 43.347 4.944 -13.484 1.00 46.53 114 ASN A O 1
ATOM 919 N N . ILE A 1 115 ? 44.182 2.947 -12.867 1.00 54.34 115 ILE A N 1
ATOM 920 C CA . ILE A 1 115 ? 45.451 3.397 -12.316 1.00 54.34 115 ILE A CA 1
ATOM 921 C C . ILE A 1 115 ? 46.297 3.878 -13.495 1.00 54.34 115 ILE A C 1
ATOM 923 O O . ILE A 1 115 ? 47.041 3.111 -14.089 1.00 54.34 115 ILE A O 1
ATOM 927 N N . ASN A 1 116 ? 46.208 5.167 -13.807 1.00 46.91 116 ASN A N 1
ATOM 928 C CA . ASN A 1 116 ? 47.308 5.893 -14.423 1.00 46.91 116 ASN A CA 1
ATOM 929 C C . ASN A 1 116 ? 47.902 6.793 -13.347 1.00 46.91 116 ASN A C 1
ATOM 931 O O . ASN A 1 116 ? 47.586 7.973 -13.208 1.00 46.91 116 ASN A O 1
ATOM 935 N N . ALA A 1 117 ? 48.749 6.157 -12.542 1.00 49.12 117 ALA A N 1
ATOM 936 C CA . ALA A 1 117 ? 49.653 6.802 -11.617 1.00 49.12 117 ALA A CA 1
ATOM 937 C C . ALA A 1 117 ? 50.676 7.640 -12.398 1.00 49.12 117 ALA A C 1
ATOM 939 O O . ALA A 1 117 ? 51.762 7.163 -12.710 1.00 49.12 117 ALA A O 1
ATOM 940 N N . ASN A 1 118 ? 50.358 8.908 -12.655 1.00 47.06 118 ASN A N 1
ATOM 941 C CA . ASN A 1 118 ? 51.374 9.912 -12.956 1.00 47.06 118 ASN A CA 1
ATOM 942 C C . ASN A 1 118 ? 51.652 10.729 -11.694 1.00 47.06 118 ASN A C 1
ATOM 944 O O . ASN A 1 118 ? 51.001 11.711 -11.355 1.00 47.06 118 ASN A O 1
ATOM 948 N N . LYS A 1 119 ? 52.649 10.203 -10.990 1.00 46.09 119 LYS A N 1
ATOM 949 C CA . LYS A 1 119 ? 53.445 10.755 -9.900 1.00 46.09 119 LYS A CA 1
ATOM 950 C C . LYS A 1 119 ? 53.920 12.195 -10.162 1.00 46.09 119 LYS A C 1
ATOM 952 O O . LYS A 1 119 ? 54.683 12.414 -11.096 1.00 46.09 119 LYS A O 1
ATOM 957 N N . ALA A 1 120 ? 53.577 13.110 -9.255 1.00 41.72 120 ALA A N 1
ATOM 958 C CA . ALA A 1 120 ? 54.408 14.246 -8.822 1.00 41.72 120 ALA A CA 1
ATOM 959 C C . ALA A 1 120 ? 53.845 14.769 -7.477 1.00 41.72 120 ALA A C 1
ATOM 961 O O . ALA A 1 120 ? 52.788 15.381 -7.449 1.00 41.72 120 ALA A O 1
ATOM 962 N N . THR A 1 121 ? 54.268 14.235 -6.326 1.00 37.69 121 THR A N 1
ATOM 963 C CA . THR A 1 121 ? 55.309 14.755 -5.405 1.00 37.69 121 THR A CA 1
ATOM 964 C C . THR A 1 121 ? 55.170 16.214 -4.941 1.00 37.69 121 THR A C 1
ATOM 966 O O . THR A 1 121 ? 55.324 17.123 -5.751 1.00 37.69 121 THR A O 1
ATOM 969 N N . ASN A 1 122 ? 55.112 16.342 -3.600 1.00 36.31 122 ASN A N 1
ATOM 970 C CA . ASN A 1 122 ? 55.506 17.449 -2.699 1.00 36.31 122 ASN A CA 1
ATOM 971 C C . ASN A 1 122 ? 54.393 18.404 -2.228 1.00 36.31 122 ASN A C 1
ATOM 973 O O . ASN A 1 122 ? 53.570 18.804 -3.033 1.00 36.31 122 ASN A O 1
ATOM 977 N N . VAL A 1 123 ? 54.315 18.880 -0.975 1.00 36.66 123 VAL A N 1
ATOM 978 C CA . VAL A 1 123 ? 55.081 18.742 0.292 1.00 36.66 123 VAL A CA 1
ATOM 979 C C . VAL A 1 123 ? 54.204 19.392 1.394 1.00 36.66 123 VAL A C 1
ATOM 981 O O . VAL A 1 123 ? 53.520 20.364 1.095 1.00 36.66 123 VAL A O 1
ATOM 984 N N . GLY A 1 124 ? 54.292 18.927 2.651 1.00 32.41 124 GLY A N 1
ATOM 985 C CA . GLY A 1 124 ? 54.223 19.817 3.833 1.00 32.41 124 GLY A CA 1
ATOM 986 C C . GLY A 1 124 ? 52.906 19.993 4.616 1.00 32.41 124 GLY A C 1
ATOM 987 O O . GLY A 1 124 ? 52.101 20.848 4.283 1.00 32.41 124 GLY A O 1
ATOM 988 N N . ASP A 1 125 ? 52.831 19.258 5.731 1.00 35.16 125 ASP A N 1
ATOM 989 C CA . ASP A 1 125 ? 52.307 19.578 7.079 1.00 35.16 125 ASP A CA 1
ATOM 990 C C . ASP A 1 125 ? 50.827 19.923 7.421 1.00 35.16 125 ASP A C 1
ATOM 992 O O . ASP A 1 125 ? 50.115 20.574 6.658 1.00 35.16 125 ASP A O 1
ATOM 996 N N . PRO A 1 126 ? 50.364 19.521 8.636 1.00 56.31 126 PRO A N 1
ATOM 997 C CA . PRO A 1 126 ? 49.035 19.802 9.187 1.00 56.31 126 PRO A CA 1
ATOM 998 C C . PRO A 1 126 ? 49.044 20.989 10.176 1.00 56.31 126 PRO A C 1
ATOM 1000 O O . PRO A 1 126 ? 50.012 21.146 10.911 1.00 56.31 126 PRO A O 1
ATOM 1003 N N . THR A 1 127 ? 47.959 21.781 10.267 1.00 32.31 127 THR A N 1
ATOM 1004 C CA . THR A 1 127 ? 47.344 22.343 11.510 1.00 32.31 127 THR A CA 1
ATOM 1005 C C . THR A 1 127 ? 46.400 23.543 11.264 1.00 32.31 127 THR A C 1
ATOM 1007 O O . THR A 1 127 ? 46.663 24.411 10.446 1.00 32.31 127 THR A O 1
ATOM 1010 N N . ALA A 1 128 ? 45.327 23.575 12.072 1.00 32.09 128 ALA A N 1
ATOM 1011 C CA . ALA A 1 128 ? 44.637 24.730 12.678 1.00 32.09 128 ALA A CA 1
ATOM 1012 C C . ALA A 1 128 ? 43.874 25.798 11.839 1.00 32.09 128 ALA A C 1
ATOM 1014 O O . ALA A 1 128 ? 44.438 26.700 11.238 1.00 32.09 128 ALA A O 1
ATOM 1015 N N . ILE A 1 129 ? 42.537 25.733 11.964 1.00 40.38 129 ILE A N 1
ATOM 1016 C CA . ILE A 1 129 ? 41.565 26.770 12.401 1.00 40.38 129 ILE A CA 1
ATOM 1017 C C . ILE A 1 129 ? 41.916 28.260 12.171 1.00 40.38 129 ILE A C 1
ATOM 1019 O O . ILE A 1 129 ? 42.814 28.797 12.811 1.00 40.38 129 ILE A O 1
ATOM 1023 N N . SER A 1 130 ? 41.044 28.992 11.459 1.00 33.97 130 SER A N 1
ATOM 1024 C CA . SER A 1 130 ? 40.521 30.304 11.908 1.00 33.97 130 SER A CA 1
ATOM 1025 C C . SER A 1 130 ? 39.328 30.801 11.076 1.00 33.97 130 SER A C 1
ATOM 1027 O O . SER A 1 130 ? 39.160 30.494 9.902 1.00 33.97 130 SER A O 1
ATOM 1029 N N . ILE A 1 131 ? 38.466 31.527 11.785 1.00 36.94 131 ILE A N 1
ATOM 1030 C CA . ILE A 1 131 ? 37.125 32.030 11.467 1.00 36.94 131 ILE A CA 1
ATOM 1031 C C . ILE A 1 131 ? 37.231 33.462 10.913 1.00 36.94 131 ILE A C 1
ATOM 1033 O O . ILE A 1 131 ? 38.014 34.233 11.462 1.00 36.94 131 ILE A O 1
ATOM 1037 N N . SER A 1 132 ? 36.406 33.861 9.929 1.00 32.34 132 SER A N 1
ATOM 1038 C CA . SER A 1 132 ? 35.458 35.006 10.029 1.00 32.34 132 SER A CA 1
ATOM 1039 C C . SER A 1 132 ? 34.911 35.530 8.683 1.00 32.34 132 SER A C 1
ATOM 1041 O O . SER A 1 132 ? 35.648 35.778 7.741 1.00 32.34 132 SER A O 1
ATOM 1043 N N . HIS A 1 133 ? 33.579 35.698 8.680 1.00 30.70 133 HIS A N 1
ATOM 1044 C CA . HIS A 1 133 ? 32.732 36.731 8.055 1.00 30.70 133 HIS A CA 1
ATOM 1045 C C . HIS A 1 133 ? 32.970 37.213 6.608 1.00 30.70 133 HIS A C 1
ATOM 1047 O O . HIS A 1 133 ? 33.921 37.929 6.334 1.00 30.70 133 HIS A O 1
ATOM 1053 N N . HIS A 1 134 ? 31.957 37.024 5.747 1.00 32.28 134 HIS A N 1
ATOM 1054 C CA . HIS A 1 134 ? 31.138 38.144 5.247 1.00 32.28 134 HIS A CA 1
ATOM 1055 C C . HIS A 1 134 ? 29.795 37.668 4.648 1.00 32.28 134 HIS A C 1
ATOM 1057 O O . HIS A 1 134 ? 29.704 36.629 3.999 1.00 32.28 134 HIS A O 1
ATOM 1063 N N . GLU A 1 135 ? 28.756 38.444 4.952 1.00 25.53 135 GLU A N 1
ATOM 1064 C CA . GLU A 1 135 ? 27.330 38.306 4.625 1.00 25.53 135 GLU A CA 1
ATOM 1065 C C . GLU A 1 135 ? 26.957 38.680 3.175 1.00 25.53 135 GLU A C 1
ATOM 1067 O O . GLU A 1 135 ? 27.603 39.535 2.578 1.00 25.53 135 GLU A O 1
ATOM 1072 N N . ALA A 1 136 ? 25.815 38.119 2.732 1.00 28.38 136 ALA A N 1
ATOM 1073 C CA . ALA A 1 136 ? 24.854 38.576 1.703 1.00 28.38 136 ALA A CA 1
ATOM 1074 C C . ALA A 1 136 ? 25.368 38.724 0.244 1.00 28.38 136 ALA A C 1
ATOM 1076 O O . ALA A 1 136 ? 26.280 39.480 -0.044 1.00 28.38 136 ALA A O 1
ATOM 1077 N N . SER A 1 137 ? 24.770 38.129 -0.800 1.00 28.38 137 SER A N 1
ATOM 1078 C CA . SER A 1 137 ? 23.369 38.273 -1.237 1.00 28.38 137 SER A CA 1
ATOM 1079 C C . SER A 1 137 ? 23.072 37.349 -2.442 1.00 28.38 137 SER A C 1
ATOM 1081 O O . SER A 1 137 ? 23.922 37.198 -3.309 1.00 28.38 137 SER A O 1
ATOM 1083 N N . GLN A 1 138 ? 21.844 36.813 -2.508 1.00 29.19 138 GLN A N 1
ATOM 1084 C CA . GLN A 1 138 ? 21.024 36.479 -3.700 1.00 29.19 138 GLN A CA 1
ATOM 1085 C C . GLN A 1 138 ? 21.659 35.832 -4.956 1.00 29.19 138 GLN A C 1
ATOM 1087 O O . GLN A 1 138 ? 22.333 36.487 -5.741 1.00 29.19 138 GLN A O 1
ATOM 1092 N N . SER A 1 139 ? 21.216 34.616 -5.309 1.00 29.72 139 SER A N 1
ATOM 1093 C CA . SER A 1 139 ? 20.167 34.374 -6.334 1.00 29.72 139 SER A CA 1
ATOM 1094 C C . SER A 1 139 ? 20.156 32.912 -6.818 1.00 29.72 139 SER A C 1
ATOM 1096 O O . SER A 1 139 ? 21.186 32.291 -7.061 1.00 29.72 139 SER A O 1
ATOM 1098 N N . GLN A 1 140 ? 18.947 32.353 -6.911 1.00 37.00 140 GLN A N 1
ATOM 1099 C CA . GLN A 1 140 ? 18.645 31.013 -7.416 1.00 37.00 140 GLN A CA 1
ATOM 1100 C C . GLN A 1 140 ? 18.957 30.894 -8.914 1.00 37.00 140 GLN A C 1
ATOM 1102 O O . GLN A 1 140 ? 18.559 31.756 -9.694 1.00 37.00 140 GLN A O 1
ATOM 1107 N N . SER A 1 141 ? 19.528 29.766 -9.340 1.00 32.34 141 SER A N 1
ATOM 1108 C CA . SER A 1 141 ? 19.311 29.260 -10.699 1.00 32.34 141 SER A CA 1
ATOM 1109 C C . SER A 1 141 ? 19.250 27.730 -10.709 1.00 32.34 141 SER A C 1
ATOM 1111 O O . SER A 1 141 ? 20.100 27.039 -10.152 1.00 32.34 141 SER A O 1
ATOM 1113 N N . PHE A 1 142 ? 18.172 27.218 -11.299 1.00 39.47 142 PHE A N 1
ATOM 1114 C CA . PHE A 1 142 ? 17.958 25.810 -11.618 1.00 39.47 142 PHE A CA 1
ATOM 1115 C C . PHE A 1 142 ? 18.885 25.397 -12.777 1.00 39.47 142 PHE A C 1
ATOM 1117 O O . PHE A 1 142 ? 19.023 26.180 -13.719 1.00 39.47 142 PHE A O 1
ATOM 1124 N N . PRO A 1 143 ? 19.466 24.183 -12.796 1.00 40.12 143 PRO A N 1
ATOM 1125 C CA . PRO A 1 143 ? 20.146 23.688 -13.985 1.00 40.12 143 PRO A CA 1
ATOM 1126 C C . PRO A 1 143 ? 19.113 23.142 -14.982 1.00 40.12 143 PRO A C 1
ATOM 1128 O O . PRO A 1 143 ? 18.434 22.151 -14.714 1.00 40.12 143 PRO A O 1
ATOM 1131 N N . ALA A 1 144 ? 18.986 23.795 -16.138 1.00 48.97 144 ALA A N 1
ATOM 1132 C CA . ALA A 1 144 ? 18.279 23.253 -17.296 1.00 48.97 144 ALA A CA 1
ATOM 1133 C C . ALA A 1 144 ? 19.232 22.372 -18.138 1.00 48.97 144 ALA A C 1
ATOM 1135 O O . ALA A 1 144 ? 20.425 22.678 -18.218 1.00 48.97 144 ALA A O 1
ATOM 1136 N N . PRO A 1 145 ? 18.738 21.283 -18.758 1.00 48.44 145 PRO A N 1
ATOM 1137 C CA . PRO A 1 145 ? 19.561 20.309 -19.472 1.00 48.44 145 PRO A CA 1
ATOM 1138 C C . PRO A 1 145 ? 20.147 20.861 -20.778 1.00 48.44 145 PRO A C 1
ATOM 1140 O O . PRO A 1 145 ? 19.510 21.603 -21.526 1.00 48.44 145 PRO A O 1
ATOM 1143 N N . ALA A 1 146 ? 21.387 20.460 -21.048 1.00 50.12 146 ALA A N 1
ATOM 1144 C CA . ALA A 1 146 ? 22.226 20.953 -22.127 1.00 50.12 146 ALA A CA 1
ATOM 1145 C C . ALA A 1 146 ? 22.062 20.138 -23.419 1.00 50.12 146 ALA A C 1
ATOM 1147 O O . ALA A 1 146 ? 22.866 19.251 -23.664 1.00 50.12 146 ALA A O 1
ATOM 1148 N N . HIS A 1 147 ? 21.092 20.461 -24.282 1.00 47.53 147 HIS A N 1
ATOM 1149 C CA . HIS A 1 147 ? 21.093 19.974 -25.672 1.00 47.53 147 HIS A CA 1
ATOM 1150 C C . HIS A 1 147 ? 20.439 20.981 -26.628 1.00 47.53 147 HIS A C 1
ATOM 1152 O O . HIS A 1 147 ? 19.220 21.016 -26.742 1.00 47.53 147 HIS A O 1
ATOM 1158 N N . ALA A 1 148 ? 21.260 21.789 -27.310 1.00 43.06 148 ALA A N 1
ATOM 1159 C CA . ALA A 1 148 ? 21.021 22.325 -28.661 1.00 43.06 148 ALA A CA 1
ATOM 1160 C C . ALA A 1 148 ? 22.172 23.275 -29.051 1.00 43.06 148 ALA A C 1
ATOM 1162 O O . ALA A 1 148 ? 22.005 24.493 -29.089 1.00 43.06 148 ALA A O 1
ATOM 1163 N N . HIS A 1 149 ? 23.362 22.736 -29.334 1.00 41.78 149 HIS A N 1
ATOM 1164 C CA . HIS A 1 149 ? 24.381 23.520 -30.034 1.00 41.78 149 HIS A CA 1
ATOM 1165 C C . HIS A 1 149 ? 24.077 23.458 -31.535 1.00 41.78 149 HIS A C 1
ATOM 1167 O O . HIS A 1 149 ? 24.420 22.493 -32.212 1.00 41.78 149 HIS A O 1
ATOM 1173 N N . VAL A 1 150 ? 23.350 24.459 -32.036 1.00 49.78 150 VAL A N 1
ATOM 1174 C CA . VAL A 1 150 ? 23.113 24.646 -33.472 1.00 49.78 150 VAL A CA 1
ATOM 1175 C C . VAL A 1 150 ? 24.261 25.480 -34.027 1.00 49.78 150 VAL A C 1
ATOM 1177 O O . VAL A 1 150 ? 24.312 26.699 -33.856 1.00 49.78 150 VAL A O 1
ATOM 1180 N N . GLU A 1 151 ? 25.197 24.804 -34.678 1.00 43.25 151 GLU A N 1
ATOM 1181 C CA . GLU A 1 151 ? 26.326 25.412 -35.370 1.00 43.25 151 GLU A CA 1
ATOM 1182 C C . GLU A 1 151 ? 25.825 26.058 -36.675 1.00 43.25 151 GLU A C 1
ATOM 1184 O O . GLU A 1 151 ? 25.267 25.397 -37.553 1.00 43.25 151 GLU A O 1
ATOM 1189 N N . ARG A 1 152 ? 25.941 27.386 -36.791 1.00 44.47 152 ARG A N 1
ATOM 1190 C CA . ARG A 1 152 ? 25.532 28.120 -37.997 1.00 44.47 152 ARG A CA 1
ATOM 1191 C C . ARG A 1 152 ? 26.655 28.059 -39.031 1.00 44.47 152 ARG A C 1
ATOM 1193 O O . ARG A 1 152 ? 27.594 28.847 -38.965 1.00 44.47 152 ARG A O 1
ATOM 1200 N N . HIS A 1 153 ? 26.539 27.169 -40.013 1.00 44.06 153 HIS A N 1
ATOM 1201 C CA . HIS A 1 153 ? 27.374 27.230 -41.213 1.00 44.06 153 HIS A CA 1
ATOM 1202 C C . HIS A 1 153 ? 26.926 28.395 -42.109 1.00 44.06 153 HIS A C 1
ATOM 1204 O O . HIS A 1 153 ? 25.845 28.378 -42.694 1.00 44.06 153 HIS A O 1
ATOM 1210 N N . HIS A 1 154 ? 27.774 29.418 -42.204 1.00 37.72 154 HIS A N 1
ATOM 1211 C CA . HIS A 1 154 ? 27.679 30.487 -43.195 1.00 37.72 154 HIS A CA 1
ATOM 1212 C C . HIS A 1 154 ? 28.057 29.929 -44.575 1.00 37.72 154 HIS A C 1
ATOM 1214 O O . HIS A 1 154 ? 29.207 29.555 -44.799 1.00 37.72 154 HIS A O 1
ATOM 1220 N N . VAL A 1 155 ? 27.092 29.868 -45.494 1.00 44.28 155 VAL A N 1
ATOM 1221 C CA . VAL A 1 155 ? 27.345 29.678 -46.928 1.00 44.28 155 VAL A CA 1
ATOM 1222 C C . VAL A 1 155 ? 27.063 31.009 -47.611 1.00 44.28 155 VAL A C 1
ATOM 1224 O O . VAL A 1 155 ? 25.927 31.478 -47.633 1.00 44.28 155 VAL A O 1
ATOM 1227 N N . GLU A 1 156 ? 28.112 31.620 -48.151 1.00 43.41 156 GLU A N 1
ATOM 1228 C CA . GLU A 1 156 ? 28.032 32.814 -48.986 1.00 43.41 156 GLU A CA 1
ATOM 1229 C C . GLU A 1 156 ? 27.546 32.402 -50.384 1.00 43.41 156 GLU A C 1
ATOM 1231 O O . GLU A 1 156 ? 28.271 31.773 -51.158 1.00 43.41 156 GLU A O 1
ATOM 1236 N N . LEU A 1 157 ? 26.279 32.695 -50.695 1.00 42.94 157 LEU A N 1
ATOM 1237 C CA . LEU A 1 157 ? 25.713 32.455 -52.021 1.00 42.94 157 LEU A CA 1
ATOM 1238 C C . LEU A 1 157 ? 26.174 33.554 -52.986 1.00 42.94 157 LEU A C 1
ATOM 1240 O O . LEU A 1 157 ? 25.757 34.708 -52.890 1.00 42.94 157 LEU A O 1
ATOM 1244 N N . ARG A 1 158 ? 26.997 33.174 -53.963 1.00 38.66 158 ARG A N 1
ATOM 1245 C CA . ARG A 1 158 ? 27.361 34.017 -55.108 1.00 38.66 158 ARG A CA 1
ATOM 1246 C C . ARG A 1 158 ? 26.189 34.064 -56.108 1.00 38.66 158 ARG A C 1
ATOM 1248 O O . ARG A 1 158 ? 25.668 33.002 -56.451 1.00 38.66 158 ARG A O 1
ATOM 1255 N N . PRO A 1 159 ? 25.762 35.241 -56.600 1.00 44.00 159 PRO A N 1
ATOM 1256 C CA . PRO A 1 159 ? 24.638 35.332 -57.528 1.00 44.00 159 PRO A CA 1
ATOM 1257 C C . PRO A 1 159 ? 25.009 34.835 -58.934 1.00 44.00 159 PRO A C 1
ATOM 1259 O O . PRO A 1 159 ? 26.113 35.070 -59.429 1.00 44.00 159 PRO A O 1
ATOM 1262 N N . ALA A 1 160 ? 24.059 34.145 -59.567 1.00 35.69 160 ALA A N 1
ATOM 1263 C CA . ALA A 1 160 ? 24.153 33.632 -60.928 1.00 35.69 160 ALA A CA 1
ATOM 1264 C C . ALA A 1 160 ? 23.992 34.764 -61.955 1.00 35.69 160 ALA A C 1
ATOM 1266 O O . ALA A 1 160 ? 23.043 35.544 -61.885 1.00 35.69 160 ALA A O 1
ATOM 1267 N N . HIS A 1 161 ? 24.905 34.834 -62.925 1.00 43.16 161 HIS A N 1
ATOM 1268 C CA . HIS A 1 161 ? 24.791 35.741 -64.062 1.00 43.16 161 HIS A CA 1
ATOM 1269 C C . HIS A 1 161 ? 23.970 35.054 -65.157 1.00 43.16 161 HIS A C 1
ATOM 1271 O O . HIS A 1 161 ? 24.384 34.032 -65.702 1.00 43.16 161 HIS A O 1
ATOM 1277 N N . THR A 1 162 ? 22.802 35.606 -65.469 1.00 36.53 162 THR A N 1
ATOM 1278 C CA . THR A 1 162 ? 22.016 35.246 -66.649 1.00 36.53 162 THR A CA 1
ATOM 1279 C C . THR A 1 162 ? 22.498 36.082 -67.834 1.00 36.53 162 THR A C 1
ATOM 1281 O O . THR A 1 162 ? 22.700 37.291 -67.708 1.00 36.53 162 THR A O 1
ATOM 1284 N N . ILE A 1 163 ? 22.712 35.444 -68.984 1.00 41.06 163 ILE A N 1
ATOM 1285 C CA . ILE A 1 163 ? 22.848 36.114 -70.281 1.00 41.06 163 ILE A CA 1
ATOM 1286 C C . ILE A 1 163 ? 21.912 35.378 -71.232 1.00 41.06 163 ILE A C 1
ATOM 1288 O O . ILE A 1 163 ? 22.134 34.210 -71.546 1.00 41.06 163 ILE A O 1
ATOM 1292 N N . SER A 1 164 ? 20.849 36.068 -71.633 1.00 39.56 164 SER A N 1
ATOM 1293 C CA . SER A 1 164 ? 19.893 35.624 -72.641 1.00 39.56 164 SER A CA 1
ATOM 1294 C C . SER A 1 164 ? 20.305 36.165 -74.010 1.00 39.56 164 SER A C 1
ATOM 1296 O O . SER A 1 164 ? 20.561 37.359 -74.148 1.00 39.56 164 SER A O 1
ATOM 1298 N N . ASP A 1 165 ? 20.363 35.254 -74.979 1.00 37.12 165 ASP A N 1
ATOM 1299 C CA . ASP A 1 165 ? 20.027 35.381 -76.402 1.00 37.12 165 ASP A CA 1
ATOM 1300 C C . ASP A 1 165 ? 20.181 36.743 -77.091 1.00 37.12 165 ASP A C 1
ATOM 1302 O O . ASP A 1 165 ? 19.318 37.596 -76.945 1.00 37.12 165 ASP A O 1
ATOM 1306 N N . VAL A 1 166 ? 21.167 36.858 -77.988 1.00 37.53 166 VAL A N 1
ATOM 1307 C CA . VAL A 1 166 ? 20.995 37.323 -79.382 1.00 37.53 166 VAL A CA 1
ATOM 1308 C C . VAL A 1 166 ? 22.223 36.839 -80.158 1.00 37.53 166 VAL A C 1
ATOM 1310 O O . VAL A 1 166 ? 23.318 37.304 -79.882 1.00 37.53 166 VAL A O 1
ATOM 1313 N N . TYR A 1 167 ? 22.062 35.895 -81.086 1.00 39.16 167 TYR A N 1
ATOM 1314 C CA . TYR A 1 167 ? 22.513 36.000 -82.485 1.00 39.16 167 TYR A CA 1
ATOM 1315 C C . TYR A 1 167 ? 22.091 34.737 -83.241 1.00 39.16 167 TYR A C 1
ATOM 1317 O O . TYR A 1 167 ? 22.514 33.617 -82.962 1.00 39.16 167 TYR A O 1
ATOM 1325 N N . LEU A 1 168 ? 21.200 34.962 -84.199 1.00 38.06 168 LEU A N 1
ATOM 1326 C CA . LEU A 1 168 ? 20.697 33.990 -85.149 1.00 38.06 168 LEU A CA 1
ATOM 1327 C C . LEU A 1 168 ? 21.745 33.719 -86.243 1.00 38.06 168 LEU A C 1
ATOM 1329 O O . LEU A 1 168 ? 22.414 34.642 -86.699 1.00 38.06 168 LEU A O 1
ATOM 1333 N N . ALA A 1 169 ? 21.718 32.477 -86.733 1.00 32.53 169 ALA A N 1
ATOM 1334 C CA . ALA A 1 169 ? 22.135 32.010 -88.058 1.00 32.53 169 ALA A CA 1
ATOM 1335 C C . ALA A 1 169 ? 23.643 31.941 -88.373 1.00 32.53 169 ALA A C 1
ATOM 1337 O O . ALA A 1 169 ? 24.292 32.934 -88.683 1.00 32.53 169 ALA A O 1
ATOM 1338 N N . SER A 1 170 ? 24.168 30.724 -88.548 1.00 36.19 170 SER A N 1
ATOM 1339 C CA . SER A 1 170 ? 24.160 30.060 -89.867 1.00 36.19 170 SER A CA 1
ATOM 1340 C C . SER A 1 170 ? 25.023 28.783 -89.902 1.00 36.19 170 SER A C 1
ATOM 1342 O O . SER A 1 170 ? 26.158 28.783 -89.455 1.00 36.19 170 SER A O 1
ATOM 1344 N N . ASN A 1 171 ? 24.433 27.725 -90.478 1.00 34.62 171 ASN A N 1
ATOM 1345 C CA . ASN A 1 171 ? 25.022 26.643 -91.288 1.00 34.62 171 ASN A CA 1
ATOM 1346 C C . ASN A 1 171 ? 26.259 25.855 -90.807 1.00 34.62 171 ASN A C 1
ATOM 1348 O O . ASN A 1 171 ? 27.348 26.406 -90.726 1.00 34.62 171 ASN A O 1
ATOM 1352 N N . LEU A 1 172 ? 26.082 24.526 -90.690 1.00 39.50 172 LEU A N 1
ATOM 1353 C CA . LEU A 1 172 ? 26.883 23.420 -91.279 1.00 39.50 172 LEU A CA 1
ATOM 1354 C C . LEU A 1 172 ? 26.681 22.168 -90.402 1.00 39.50 172 LEU A C 1
ATOM 1356 O O . LEU A 1 172 ? 27.147 22.103 -89.274 1.00 39.50 172 LEU A O 1
ATOM 1360 N N . ASP A 1 173 ? 25.709 21.327 -90.733 1.00 32.34 173 ASP A N 1
ATOM 1361 C CA . ASP A 1 173 ? 25.830 20.160 -91.619 1.00 32.34 173 ASP A CA 1
ATOM 1362 C C . ASP A 1 173 ? 26.314 18.892 -90.885 1.00 32.34 173 ASP A C 1
ATOM 1364 O O . ASP A 1 173 ? 27.429 18.789 -90.381 1.00 32.34 173 ASP A O 1
ATOM 1368 N N . SER A 1 174 ? 25.371 17.956 -90.789 1.00 38.62 174 SER A N 1
ATOM 1369 C CA . SER A 1 174 ? 25.502 16.501 -90.841 1.00 38.62 174 SER A CA 1
ATOM 1370 C C . SER A 1 174 ? 26.906 15.896 -90.716 1.00 38.62 174 SER A C 1
ATOM 1372 O O . SER A 1 174 ? 27.699 15.973 -91.640 1.00 38.62 174 SER A O 1
ATOM 1374 N N . THR A 1 175 ? 27.152 15.132 -89.649 1.00 39.34 175 THR A N 1
ATOM 1375 C CA . THR A 1 175 ? 27.954 13.886 -89.682 1.00 39.34 175 THR A CA 1
ATOM 1376 C C . THR A 1 175 ? 27.644 13.085 -88.409 1.00 39.34 175 THR A C 1
ATOM 1378 O O . THR A 1 175 ? 28.073 13.396 -87.308 1.00 39.34 175 THR A O 1
ATOM 1381 N N . GLN A 1 176 ? 26.652 12.199 -88.465 1.00 39.03 176 GLN A N 1
ATOM 1382 C CA . GLN A 1 176 ? 26.886 10.760 -88.593 1.00 39.03 176 GLN A CA 1
ATOM 1383 C C . GLN A 1 176 ? 27.768 10.206 -87.458 1.00 39.03 176 GLN A C 1
ATOM 1385 O O . GLN A 1 176 ? 28.994 10.217 -87.527 1.00 39.03 176 GLN A O 1
ATOM 1390 N N . ALA A 1 177 ? 27.117 9.650 -86.431 1.00 43.75 177 ALA A N 1
ATOM 1391 C CA . ALA A 1 177 ? 27.729 8.689 -85.521 1.00 43.75 177 ALA A CA 1
ATOM 1392 C C . ALA A 1 177 ? 28.093 7.428 -86.325 1.00 43.75 177 ALA A C 1
ATOM 1394 O O . ALA A 1 177 ? 27.327 6.468 -86.408 1.00 43.75 177 ALA A O 1
ATOM 1395 N N . VAL A 1 178 ? 29.247 7.467 -86.990 1.00 42.94 178 VAL A N 1
ATOM 1396 C CA . VAL A 1 178 ? 29.839 6.315 -87.663 1.00 42.94 178 VAL A CA 1
ATOM 1397 C C . VAL A 1 178 ? 30.442 5.422 -86.581 1.00 42.94 178 VAL A C 1
ATOM 1399 O O . VAL A 1 178 ? 31.593 5.577 -86.182 1.00 42.94 178 VAL A O 1
ATOM 1402 N N . ILE A 1 179 ? 29.656 4.458 -86.099 1.00 53.41 179 ILE A N 1
ATOM 1403 C CA . ILE A 1 179 ? 30.212 3.239 -85.507 1.00 53.41 179 ILE A CA 1
ATOM 1404 C C . ILE A 1 179 ? 30.819 2.441 -86.665 1.00 53.41 179 ILE A C 1
ATOM 1406 O O . ILE A 1 179 ? 30.141 1.647 -87.308 1.00 53.41 179 ILE A O 1
ATOM 1410 N N . ALA A 1 180 ? 32.092 2.685 -86.962 1.00 53.66 180 ALA A N 1
ATOM 1411 C CA . ALA A 1 180 ? 32.905 1.805 -87.796 1.00 53.66 180 ALA A CA 1
ATOM 1412 C C . ALA A 1 180 ? 34.390 2.001 -87.461 1.00 53.66 180 ALA A C 1
ATOM 1414 O O . ALA A 1 180 ? 35.144 2.625 -88.200 1.00 53.66 180 ALA A O 1
ATOM 1415 N N . GLY A 1 181 ? 34.809 1.464 -86.316 1.00 51.06 181 GLY A N 1
ATOM 1416 C CA . GLY A 1 181 ? 36.216 1.308 -85.957 1.00 51.06 181 GLY A CA 1
ATOM 1417 C C . GLY A 1 181 ? 36.440 -0.116 -85.469 1.00 51.06 181 GLY A C 1
ATOM 1418 O O . GLY A 1 181 ? 35.935 -0.462 -84.411 1.00 51.06 181 GLY A O 1
ATOM 1419 N N . SER A 1 182 ? 37.105 -0.928 -86.300 1.00 56.69 182 SER A N 1
ATOM 1420 C CA . SER A 1 182 ? 37.641 -2.281 -86.052 1.00 56.69 182 SER A CA 1
ATOM 1421 C C . SER A 1 182 ? 36.948 -3.124 -84.961 1.00 56.69 182 SER A C 1
ATOM 1423 O O . SER A 1 182 ? 37.101 -2.894 -83.764 1.00 56.69 182 SER A O 1
ATOM 1425 N N . SER A 1 183 ? 36.262 -4.201 -85.367 1.00 64.25 183 SER A N 1
ATOM 1426 C CA . SER A 1 183 ? 35.510 -5.125 -84.490 1.00 64.25 183 SER A CA 1
ATOM 1427 C C . SER A 1 183 ? 36.246 -5.604 -83.226 1.00 64.25 183 SER A C 1
ATOM 1429 O O . SER A 1 183 ? 35.606 -5.995 -82.253 1.00 64.25 183 SER A O 1
ATOM 1431 N N . HIS A 1 184 ? 37.579 -5.561 -83.201 1.00 75.69 184 HIS A N 1
ATOM 1432 C CA . HIS A 1 184 ? 38.392 -5.920 -82.039 1.00 75.69 184 HIS A CA 1
ATOM 1433 C C . HIS A 1 184 ? 38.432 -4.839 -80.947 1.00 75.69 184 HIS A C 1
ATOM 1435 O O . HIS A 1 184 ? 38.402 -5.170 -79.769 1.00 75.69 184 HIS A O 1
ATOM 1441 N N . ALA A 1 185 ? 38.463 -3.549 -81.294 1.00 78.50 185 ALA A N 1
ATOM 1442 C CA . ALA A 1 185 ? 38.564 -2.482 -80.295 1.00 78.50 185 ALA A CA 1
ATOM 1443 C C . ALA A 1 185 ? 37.266 -2.346 -79.484 1.00 78.50 185 ALA A C 1
ATOM 1445 O O . ALA A 1 185 ? 37.291 -2.282 -78.255 1.00 78.50 185 ALA A O 1
ATOM 1446 N N . VAL A 1 186 ? 36.122 -2.383 -80.172 1.00 82.56 186 VAL A N 1
ATOM 1447 C CA . VAL A 1 186 ? 34.795 -2.308 -79.543 1.00 82.56 186 VAL A CA 1
ATOM 1448 C C . VAL A 1 186 ? 34.548 -3.506 -78.621 1.00 82.56 186 VAL A C 1
ATOM 1450 O O . VAL A 1 186 ? 34.068 -3.337 -77.502 1.00 82.56 186 VAL A O 1
ATOM 1453 N N . THR A 1 187 ? 34.923 -4.714 -79.046 1.00 79.88 187 THR A N 1
ATOM 1454 C CA . THR A 1 187 ? 34.744 -5.930 -78.234 1.00 79.88 187 THR A CA 1
ATOM 1455 C C . THR A 1 187 ? 35.618 -5.931 -76.982 1.00 79.88 187 THR A C 1
ATOM 1457 O O . THR A 1 187 ? 35.134 -6.307 -75.917 1.00 79.88 187 THR A O 1
ATOM 1460 N N . ILE A 1 188 ? 36.858 -5.437 -77.063 1.00 85.25 188 ILE A N 1
ATOM 1461 C CA . ILE A 1 188 ? 37.743 -5.298 -75.896 1.00 85.25 188 ILE A CA 1
ATOM 1462 C C . ILE A 1 188 ? 37.139 -4.342 -74.860 1.00 85.25 188 ILE A C 1
ATOM 1464 O O . ILE A 1 188 ? 37.088 -4.678 -73.678 1.00 85.25 188 ILE A O 1
ATOM 1468 N N . ILE A 1 189 ? 36.632 -3.182 -75.289 1.00 86.06 189 ILE A N 1
ATOM 1469 C CA . ILE A 1 189 ? 36.023 -2.197 -74.380 1.00 86.06 189 ILE A CA 1
ATOM 1470 C C . ILE A 1 189 ? 34.800 -2.795 -73.677 1.00 86.06 189 ILE A C 1
ATOM 1472 O O . ILE A 1 189 ? 34.673 -2.670 -72.461 1.00 86.06 189 ILE A O 1
ATOM 1476 N N . ILE A 1 190 ? 33.938 -3.502 -74.414 1.00 86.12 190 ILE A N 1
ATOM 1477 C CA . ILE A 1 190 ? 32.759 -4.164 -73.840 1.00 86.12 190 ILE A CA 1
ATOM 1478 C C . ILE A 1 190 ? 33.176 -5.193 -72.784 1.00 86.12 190 ILE A C 1
ATOM 1480 O O . ILE A 1 190 ? 32.619 -5.193 -71.689 1.00 86.12 190 ILE A O 1
ATOM 1484 N N . VAL A 1 191 ? 34.173 -6.036 -73.068 1.00 88.81 191 VAL A N 1
ATOM 1485 C CA . VAL A 1 191 ? 34.653 -7.056 -72.118 1.00 88.81 191 VAL A CA 1
ATOM 1486 C C . VAL A 1 191 ? 35.209 -6.415 -70.843 1.00 88.81 191 VAL A C 1
ATOM 1488 O O . VAL A 1 191 ? 34.888 -6.866 -69.743 1.00 88.81 191 VAL A O 1
ATOM 1491 N N . VAL A 1 192 ? 35.983 -5.334 -70.967 1.00 93.00 192 VAL A N 1
ATOM 1492 C CA . VAL A 1 192 ? 36.524 -4.595 -69.815 1.00 93.00 192 VAL A CA 1
ATOM 1493 C C . VAL A 1 192 ? 35.402 -3.949 -68.999 1.00 93.00 192 VAL A C 1
ATOM 1495 O O . VAL A 1 192 ? 35.385 -4.079 -67.775 1.00 93.00 192 VAL A O 1
ATOM 1498 N N . CYS A 1 193 ? 34.431 -3.307 -69.655 1.00 90.31 193 CYS A N 1
ATOM 1499 C CA . CYS A 1 193 ? 33.277 -2.709 -68.985 1.00 90.31 193 CYS A CA 1
ATOM 1500 C C . CYS A 1 193 ? 32.441 -3.757 -68.244 1.00 90.31 193 CYS A C 1
ATOM 1502 O O . CYS A 1 193 ? 32.112 -3.555 -67.077 1.00 90.31 193 CYS A O 1
ATOM 1504 N N . VAL A 1 194 ? 32.130 -4.891 -68.876 1.00 93.69 194 VAL A N 1
ATOM 1505 C CA . VAL A 1 194 ? 31.356 -5.970 -68.243 1.00 93.69 194 VAL A CA 1
ATOM 1506 C C . VAL A 1 194 ? 32.122 -6.565 -67.060 1.00 93.69 194 VAL A C 1
ATOM 1508 O O . VAL A 1 194 ? 31.540 -6.747 -65.992 1.00 93.69 194 VAL A O 1
ATOM 1511 N N . GLY A 1 195 ? 33.431 -6.797 -67.198 1.00 94.44 195 GLY A N 1
ATOM 1512 C CA . GLY A 1 195 ? 34.271 -7.289 -66.104 1.00 94.44 195 GLY A CA 1
ATOM 1513 C C . GLY A 1 195 ? 34.305 -6.335 -64.906 1.00 94.44 195 GLY A C 1
ATOM 1514 O O . GLY A 1 195 ? 34.126 -6.762 -63.765 1.00 94.44 195 GLY A O 1
ATOM 1515 N N . PHE A 1 196 ? 34.461 -5.034 -65.156 1.00 94.88 196 PHE A N 1
ATOM 1516 C CA . PHE A 1 196 ? 34.471 -4.021 -64.102 1.00 94.88 196 PHE A CA 1
ATOM 1517 C C . PHE A 1 196 ? 33.107 -3.874 -63.414 1.00 94.88 196 PHE A C 1
ATOM 1519 O O . PHE A 1 196 ? 33.050 -3.768 -62.189 1.00 94.88 196 PHE A O 1
ATOM 1526 N N . LEU A 1 197 ? 32.005 -3.930 -64.172 1.00 93.00 197 LEU A N 1
ATOM 1527 C CA . LEU A 1 197 ? 30.653 -3.903 -63.607 1.00 93.00 197 LEU A CA 1
ATOM 1528 C C . LEU A 1 197 ? 30.398 -5.108 -62.695 1.00 93.00 197 LEU A C 1
ATOM 1530 O O . LEU A 1 197 ? 29.907 -4.932 -61.582 1.00 93.00 197 LEU A O 1
ATOM 1534 N N . LEU A 1 198 ? 30.788 -6.316 -63.113 1.00 94.25 198 LEU A N 1
ATOM 1535 C CA . LEU A 1 198 ? 30.659 -7.513 -62.277 1.00 94.25 198 LEU A CA 1
ATOM 1536 C C . LEU A 1 198 ? 31.506 -7.413 -61.003 1.00 94.25 198 LEU A C 1
ATOM 1538 O O . LEU A 1 198 ? 31.022 -7.735 -59.919 1.00 94.25 198 LEU A O 1
ATOM 1542 N N . PHE A 1 199 ? 32.736 -6.909 -61.105 1.00 94.44 199 PHE A N 1
ATOM 1543 C CA . PHE A 1 199 ? 33.605 -6.707 -59.946 1.00 94.44 199 PHE A CA 1
ATOM 1544 C C . PHE A 1 199 ? 33.016 -5.700 -58.943 1.00 94.44 199 PHE A C 1
ATOM 1546 O O . PHE A 1 199 ? 32.982 -5.969 -57.741 1.00 94.44 199 PHE A O 1
ATOM 1553 N N . MET A 1 200 ? 32.480 -4.576 -59.430 1.00 91.31 200 MET A N 1
ATOM 1554 C CA . MET A 1 200 ? 31.822 -3.565 -58.593 1.00 91.31 200 MET A CA 1
ATOM 1555 C C . MET A 1 200 ? 30.572 -4.109 -57.894 1.00 91.31 200 MET A C 1
ATOM 1557 O O . MET A 1 200 ? 30.356 -3.823 -56.716 1.00 91.31 200 MET A O 1
ATOM 1561 N N . ILE A 1 201 ? 29.784 -4.944 -58.577 1.00 93.94 201 ILE A N 1
ATOM 1562 C CA . ILE A 1 201 ? 28.615 -5.608 -57.983 1.00 93.94 201 ILE A CA 1
ATOM 1563 C C . ILE A 1 201 ? 29.046 -6.561 -56.859 1.00 93.94 201 ILE A C 1
ATOM 1565 O O . ILE A 1 201 ? 28.460 -6.528 -55.777 1.00 93.94 201 ILE A O 1
ATOM 1569 N N . VAL A 1 202 ? 30.088 -7.372 -57.067 1.00 93.38 202 VAL A N 1
ATOM 1570 C CA . VAL A 1 202 ? 30.581 -8.324 -56.054 1.00 93.38 202 VAL A CA 1
ATOM 1571 C C . VAL A 1 202 ? 31.094 -7.601 -54.808 1.00 93.38 202 VAL A C 1
ATOM 1573 O O . VAL A 1 202 ? 30.700 -7.954 -53.695 1.00 93.38 202 VAL A O 1
ATOM 1576 N N . LEU A 1 203 ? 31.911 -6.554 -54.968 1.00 89.06 203 LEU A N 1
ATOM 1577 C CA . LEU A 1 203 ? 32.370 -5.741 -53.836 1.00 89.06 203 LEU A CA 1
ATOM 1578 C C . LEU A 1 203 ? 31.208 -5.044 -53.120 1.00 89.06 203 LEU A C 1
ATOM 1580 O O . LEU A 1 203 ? 31.199 -4.979 -51.890 1.00 89.06 203 LEU A O 1
ATOM 1584 N N . GLY A 1 204 ? 30.208 -4.578 -53.874 1.00 90.69 204 GLY A N 1
ATOM 1585 C CA . GLY A 1 204 ? 28.970 -4.027 -53.329 1.00 90.69 204 GLY A CA 1
ATOM 1586 C C . GLY A 1 204 ? 28.246 -5.029 -52.431 1.00 90.69 204 GLY A C 1
ATOM 1587 O O . GLY A 1 204 ? 27.975 -4.724 -51.272 1.00 90.69 204 GLY A O 1
ATOM 1588 N N . VAL A 1 205 ? 28.007 -6.252 -52.914 1.00 91.94 205 VAL A N 1
ATOM 1589 C CA . VAL A 1 205 ? 27.323 -7.311 -52.151 1.00 91.94 205 VAL A CA 1
ATOM 1590 C C . VAL A 1 205 ? 28.126 -7.744 -50.923 1.00 91.94 205 VAL A C 1
ATOM 1592 O O . VAL A 1 205 ? 27.540 -7.942 -49.860 1.00 91.94 205 VAL A O 1
ATOM 1595 N N . ILE A 1 206 ? 29.454 -7.861 -51.025 1.00 87.69 206 ILE A N 1
ATOM 1596 C CA . ILE A 1 206 ? 30.316 -8.204 -49.882 1.00 87.69 206 ILE A CA 1
ATOM 1597 C C . ILE A 1 206 ? 30.255 -7.104 -48.817 1.00 87.69 206 ILE A C 1
ATOM 1599 O O . ILE A 1 206 ? 30.076 -7.409 -47.639 1.00 87.69 206 ILE A O 1
ATOM 1603 N N . ARG A 1 207 ? 30.336 -5.827 -49.213 1.00 87.50 207 ARG A N 1
ATOM 1604 C CA . ARG A 1 207 ? 30.233 -4.692 -48.285 1.00 87.50 207 ARG A CA 1
ATOM 1605 C C . ARG A 1 207 ? 28.848 -4.608 -47.640 1.00 87.50 207 ARG A C 1
ATOM 1607 O O . ARG A 1 207 ? 28.765 -4.334 -46.449 1.00 87.50 207 ARG A O 1
ATOM 1614 N N . ILE A 1 208 ? 27.786 -4.882 -48.400 1.00 84.38 208 ILE A N 1
ATOM 1615 C CA . ILE A 1 208 ? 26.400 -4.923 -47.912 1.00 84.38 208 ILE A CA 1
ATOM 1616 C C . ILE A 1 208 ? 26.215 -6.068 -46.914 1.00 84.38 208 ILE A C 1
ATOM 1618 O O . ILE A 1 208 ? 25.678 -5.844 -45.836 1.00 84.38 208 ILE A O 1
ATOM 1622 N N . ARG A 1 209 ? 26.704 -7.278 -47.209 1.00 80.62 209 ARG A N 1
ATOM 1623 C CA . ARG A 1 209 ? 26.638 -8.409 -46.267 1.00 80.62 209 ARG A CA 1
ATOM 1624 C C . ARG A 1 209 ? 27.471 -8.171 -45.012 1.00 80.62 209 ARG A C 1
ATOM 1626 O O . ARG A 1 209 ? 27.012 -8.501 -43.926 1.00 80.62 209 ARG A O 1
ATOM 1633 N N . ALA A 1 210 ? 28.656 -7.577 -45.142 1.00 79.06 210 ALA A N 1
ATOM 1634 C CA . ALA A 1 210 ? 29.488 -7.210 -43.998 1.00 79.06 210 ALA A CA 1
ATOM 1635 C C . ALA A 1 210 ? 28.832 -6.117 -43.135 1.00 79.06 210 ALA A C 1
ATOM 1637 O O . ALA A 1 210 ? 28.928 -6.165 -41.912 1.00 79.06 210 ALA A O 1
ATOM 1638 N N . ALA A 1 211 ? 28.136 -5.159 -43.755 1.00 72.75 211 ALA A N 1
ATOM 1639 C CA . ALA A 1 211 ? 27.357 -4.153 -43.042 1.00 72.75 211 ALA A CA 1
ATOM 1640 C C . ALA A 1 211 ? 26.130 -4.768 -42.347 1.00 72.75 211 ALA A C 1
ATOM 1642 O O . ALA A 1 211 ? 25.930 -4.523 -41.164 1.00 72.75 211 ALA A O 1
ATOM 1643 N N . HIS A 1 212 ? 25.373 -5.633 -43.031 1.00 73.12 212 HIS A N 1
ATOM 1644 C CA . HIS A 1 212 ? 24.221 -6.319 -42.438 1.00 73.12 212 HIS A CA 1
ATOM 1645 C C . HIS A 1 212 ? 24.611 -7.255 -41.292 1.00 73.12 212 HIS A C 1
ATOM 1647 O O . HIS A 1 212 ? 23.895 -7.305 -40.301 1.00 73.12 212 HIS A O 1
ATOM 1653 N N . TYR A 1 213 ? 25.751 -7.950 -41.381 1.00 70.38 213 TYR A N 1
ATOM 1654 C CA . TYR A 1 213 ? 26.236 -8.788 -40.281 1.00 70.38 213 TYR A CA 1
ATOM 1655 C C . TYR A 1 213 ? 26.552 -7.960 -39.027 1.00 70.38 213 TYR A C 1
ATOM 1657 O O . TYR A 1 213 ? 26.250 -8.397 -37.922 1.00 70.38 213 TYR A O 1
ATOM 1665 N N . ARG A 1 214 ? 27.097 -6.743 -39.187 1.00 68.62 214 ARG A N 1
ATOM 1666 C CA . ARG A 1 214 ? 27.316 -5.817 -38.064 1.00 68.62 214 ARG A CA 1
ATOM 1667 C C . ARG A 1 214 ? 26.004 -5.328 -37.463 1.00 68.62 214 ARG A C 1
ATOM 1669 O O . ARG A 1 214 ? 25.909 -5.309 -36.250 1.00 68.62 214 ARG A O 1
ATOM 1676 N N . THR A 1 215 ? 24.997 -5.012 -38.278 1.00 69.38 215 THR A N 1
ATOM 1677 C CA . THR A 1 215 ? 23.673 -4.604 -37.778 1.00 69.38 215 THR A CA 1
ATOM 1678 C C . THR A 1 215 ? 22.983 -5.723 -37.004 1.00 69.38 215 THR A C 1
ATOM 1680 O O . THR A 1 215 ? 22.451 -5.469 -35.935 1.00 69.38 215 THR A O 1
ATOM 1683 N N . THR A 1 216 ? 23.027 -6.968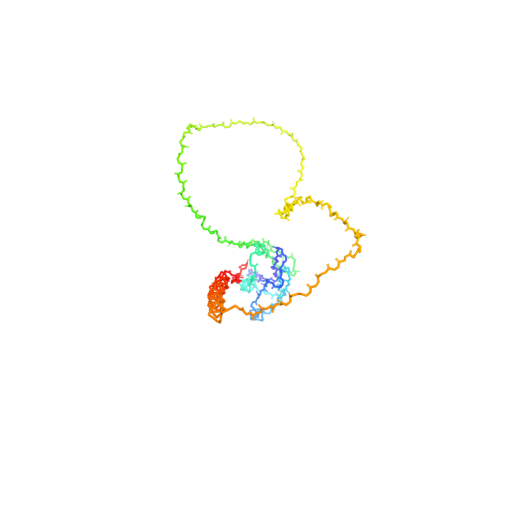 -37.488 1.00 68.19 216 THR A N 1
ATOM 1684 C CA . THR A 1 216 ? 22.458 -8.107 -36.750 1.00 68.19 216 THR A CA 1
ATOM 1685 C C . THR A 1 216 ? 23.246 -8.402 -35.474 1.00 68.19 216 THR A C 1
ATOM 1687 O O . THR A 1 216 ? 22.656 -8.767 -34.467 1.00 68.19 216 THR A O 1
ATOM 1690 N N . GLN A 1 217 ? 24.570 -8.225 -35.486 1.00 64.81 217 GLN A N 1
ATOM 1691 C CA . GLN A 1 217 ? 25.384 -8.360 -34.280 1.00 64.81 217 GLN A CA 1
ATOM 1692 C C . GLN A 1 217 ? 25.125 -7.229 -33.275 1.00 64.81 217 GLN A C 1
ATOM 1694 O O . GLN A 1 217 ? 25.100 -7.513 -32.088 1.00 64.81 217 GLN A O 1
ATOM 1699 N N . GLU A 1 218 ? 24.912 -5.990 -33.725 1.00 64.06 218 GLU A N 1
ATOM 1700 C CA . GLU A 1 218 ? 24.491 -4.862 -32.881 1.00 64.06 218 GLU A CA 1
ATOM 1701 C C . GLU A 1 218 ? 23.080 -5.077 -32.326 1.00 64.06 218 GLU A C 1
ATOM 1703 O O . GLU A 1 218 ? 22.870 -4.859 -31.148 1.00 64.06 218 GLU A O 1
ATOM 1708 N N . GLU A 1 219 ? 22.140 -5.602 -33.114 1.00 63.78 219 GLU A N 1
ATOM 1709 C CA . GLU A 1 219 ? 20.791 -5.944 -32.643 1.00 63.78 219 GLU A CA 1
ATOM 1710 C C . GLU A 1 219 ? 20.834 -7.055 -31.583 1.00 63.78 219 GLU A C 1
ATOM 1712 O O . GLU A 1 219 ? 20.192 -6.950 -30.541 1.00 63.78 219 GLU A O 1
ATOM 1717 N N . ILE A 1 220 ? 21.649 -8.094 -31.798 1.00 61.81 220 ILE A N 1
ATOM 1718 C CA . ILE A 1 220 ? 21.879 -9.138 -30.793 1.00 61.81 220 ILE A CA 1
ATOM 1719 C C . ILE A 1 220 ? 22.583 -8.541 -29.563 1.00 61.81 220 ILE A C 1
ATOM 1721 O O . ILE A 1 220 ? 22.174 -8.850 -28.446 1.00 61.81 220 ILE A O 1
ATOM 1725 N N . ALA A 1 221 ? 23.558 -7.645 -29.755 1.00 60.91 221 ALA A N 1
ATOM 1726 C CA . ALA A 1 221 ? 24.271 -6.941 -28.688 1.00 60.91 221 ALA A CA 1
ATOM 1727 C C . ALA A 1 221 ? 23.349 -6.034 -27.850 1.00 60.91 221 ALA A C 1
ATOM 1729 O O . ALA A 1 221 ? 23.434 -6.010 -26.627 1.00 60.91 221 ALA A O 1
ATOM 1730 N N . ASP A 1 222 ? 22.414 -5.334 -28.486 1.00 60.38 222 ASP A N 1
ATOM 1731 C CA . ASP A 1 222 ? 21.410 -4.499 -27.827 1.00 60.38 222 ASP A CA 1
ATOM 1732 C C . ASP A 1 222 ? 20.398 -5.370 -27.067 1.00 60.38 222 ASP A C 1
ATOM 1734 O O . ASP A 1 222 ? 19.989 -5.031 -25.955 1.00 60.38 222 ASP A O 1
ATOM 1738 N N . THR A 1 223 ? 20.039 -6.541 -27.612 1.00 60.34 223 THR A N 1
ATOM 1739 C CA . THR A 1 223 ? 19.164 -7.499 -26.915 1.00 60.34 223 THR A CA 1
ATOM 1740 C C . THR A 1 223 ? 19.845 -8.181 -25.727 1.00 60.34 223 THR A C 1
ATOM 1742 O O . THR A 1 223 ? 19.177 -8.450 -24.731 1.00 60.34 223 THR A O 1
ATOM 1745 N N . GLU A 1 224 ? 21.159 -8.430 -25.774 1.00 55.59 224 GLU A N 1
ATOM 1746 C CA . GLU A 1 224 ? 21.926 -8.898 -24.609 1.00 55.59 224 GLU A CA 1
ATOM 1747 C C . GLU A 1 224 ? 22.208 -7.762 -23.605 1.00 55.59 224 GLU A C 1
ATOM 1749 O O . GLU A 1 224 ? 22.299 -8.022 -22.407 1.00 55.59 224 GLU A O 1
ATOM 1754 N N . MET A 1 225 ? 22.236 -6.495 -24.043 1.00 57.19 225 MET A N 1
ATOM 1755 C CA . MET A 1 225 ? 22.332 -5.317 -23.165 1.00 57.19 225 MET A CA 1
ATOM 1756 C C . MET A 1 225 ? 21.009 -5.007 -22.437 1.00 57.19 225 MET A C 1
ATOM 1758 O O . MET A 1 225 ? 21.019 -4.365 -21.388 1.00 57.19 225 MET A O 1
ATOM 1762 N N . ALA A 1 226 ? 19.880 -5.539 -22.920 1.00 57.50 226 ALA A N 1
ATOM 1763 C CA . ALA A 1 226 ? 18.570 -5.464 -22.264 1.00 57.50 226 ALA A CA 1
ATOM 1764 C C . ALA A 1 226 ? 18.400 -6.422 -21.061 1.00 57.50 226 ALA A C 1
ATOM 1766 O O . ALA A 1 226 ? 17.336 -6.453 -20.441 1.00 57.50 226 ALA A O 1
ATOM 1767 N N . TRP A 1 227 ? 19.423 -7.207 -20.701 1.00 54.19 227 TRP A N 1
ATOM 1768 C CA . TRP A 1 227 ? 19.339 -8.192 -19.610 1.00 54.19 227 TRP A CA 1
ATOM 1769 C C . TRP A 1 227 ? 19.218 -7.590 -18.198 1.00 54.19 227 TRP A C 1
ATOM 1771 O O . TRP A 1 227 ? 18.915 -8.331 -17.262 1.00 54.19 227 TRP A O 1
ATOM 1781 N N . ASP A 1 228 ? 19.380 -6.272 -18.029 1.00 51.88 228 ASP A N 1
ATOM 1782 C CA . ASP A 1 228 ? 19.246 -5.595 -16.724 1.00 51.88 228 ASP A CA 1
ATOM 1783 C C . ASP A 1 228 ? 17.872 -4.925 -16.502 1.00 51.88 228 ASP A C 1
ATOM 1785 O O . ASP A 1 228 ? 17.564 -4.470 -15.405 1.00 51.88 228 ASP A O 1
ATOM 1789 N N . ASP A 1 229 ? 16.983 -4.929 -17.504 1.00 53.06 229 ASP A N 1
ATOM 1790 C CA . ASP A 1 229 ? 15.618 -4.378 -17.388 1.00 53.06 229 ASP A CA 1
ATOM 1791 C C . ASP A 1 229 ? 14.618 -5.370 -16.763 1.00 53.06 229 ASP A C 1
ATOM 1793 O O . ASP A 1 229 ? 13.396 -5.188 -16.809 1.00 53.06 229 ASP A O 1
ATOM 1797 N N . SER A 1 230 ? 15.132 -6.430 -16.131 1.00 54.91 230 SER A N 1
ATOM 1798 C CA . SER A 1 230 ? 14.342 -7.287 -15.253 1.00 54.91 230 SER A CA 1
ATOM 1799 C C . SER A 1 230 ? 13.768 -6.418 -14.140 1.00 54.91 230 SER A C 1
ATOM 1801 O O . SER A 1 230 ? 14.465 -6.094 -13.183 1.00 54.91 230 SER A O 1
ATOM 1803 N N . ALA A 1 231 ? 12.502 -6.012 -14.283 1.00 60.38 231 ALA A N 1
ATOM 1804 C CA . ALA A 1 231 ? 11.780 -5.189 -13.324 1.00 60.38 231 ALA A CA 1
ATOM 1805 C C . ALA A 1 231 ? 11.948 -5.779 -11.918 1.00 60.38 231 ALA A C 1
ATOM 1807 O O . ALA A 1 231 ? 11.293 -6.764 -11.565 1.00 60.38 231 ALA A O 1
ATOM 1808 N N . LEU A 1 232 ? 12.874 -5.201 -11.147 1.00 78.88 232 LEU A N 1
ATOM 1809 C CA . LEU A 1 232 ? 13.270 -5.680 -9.831 1.00 78.88 232 LEU A CA 1
ATOM 1810 C C . LEU A 1 232 ? 12.048 -5.541 -8.918 1.00 78.88 232 LEU A C 1
ATOM 1812 O O . LEU A 1 232 ? 11.797 -4.484 -8.352 1.00 78.88 232 LEU A O 1
ATOM 1816 N N . THR A 1 233 ? 11.209 -6.570 -8.840 1.00 88.75 233 THR A N 1
ATOM 1817 C CA . THR A 1 233 ? 10.015 -6.514 -8.000 1.00 88.75 233 THR A CA 1
ATOM 1818 C C . THR A 1 233 ? 10.456 -6.790 -6.578 1.00 88.75 233 THR A C 1
ATOM 1820 O O . THR A 1 233 ? 10.930 -7.882 -6.270 1.00 88.75 233 THR A O 1
ATOM 1823 N N . ILE A 1 234 ? 10.329 -5.787 -5.715 1.00 91.50 234 ILE A N 1
ATOM 1824 C CA . ILE A 1 234 ? 10.614 -5.946 -4.293 1.00 91.50 234 ILE A CA 1
ATOM 1825 C C . ILE A 1 234 ? 9.322 -6.265 -3.562 1.00 91.50 234 ILE A C 1
ATOM 1827 O O . ILE A 1 234 ? 8.283 -5.658 -3.825 1.00 91.50 234 ILE A O 1
ATOM 1831 N N . THR A 1 235 ? 9.409 -7.194 -2.622 1.00 94.38 235 THR A N 1
ATOM 1832 C CA . THR A 1 235 ? 8.285 -7.603 -1.794 1.00 94.38 235 THR A CA 1
ATOM 1833 C C . THR A 1 235 ? 8.763 -7.763 -0.361 1.00 94.38 235 THR A C 1
ATOM 1835 O O . THR A 1 235 ? 9.679 -8.540 -0.097 1.00 94.38 235 THR A O 1
ATOM 1838 N N . VAL A 1 236 ? 8.171 -7.011 0.564 1.00 95.31 236 VAL A N 1
ATOM 1839 C CA . VAL A 1 236 ? 8.577 -6.982 1.976 1.00 95.31 236 VAL A CA 1
ATOM 1840 C C . VAL A 1 236 ? 7.369 -6.810 2.892 1.00 95.31 236 VAL A C 1
ATOM 1842 O O . VAL A 1 236 ? 6.331 -6.318 2.455 1.00 95.31 236 VAL A O 1
ATOM 1845 N N . ASN A 1 237 ? 7.517 -7.150 4.171 1.00 96.19 237 ASN A N 1
ATOM 1846 C CA . ASN A 1 237 ? 6.574 -6.723 5.199 1.00 96.19 237 ASN A CA 1
ATOM 1847 C C . ASN A 1 237 ? 7.074 -5.411 5.840 1.00 96.19 237 ASN A C 1
ATOM 1849 O O . ASN A 1 237 ? 8.192 -5.397 6.357 1.00 96.19 237 ASN A O 1
ATOM 1853 N N . PRO A 1 238 ? 6.297 -4.313 5.789 1.00 91.44 238 PRO A N 1
ATOM 1854 C CA . PRO A 1 238 ? 6.681 -3.055 6.418 1.00 91.44 238 PRO A CA 1
ATOM 1855 C C . PRO A 1 238 ? 6.392 -2.971 7.931 1.00 91.44 238 PRO A C 1
ATOM 1857 O O . PRO A 1 238 ? 6.754 -1.954 8.518 1.00 91.44 238 PRO A O 1
ATOM 1860 N N . MET A 1 239 ? 5.727 -3.966 8.538 1.00 92.44 239 MET A N 1
ATOM 1861 C CA . MET A 1 239 ? 5.237 -3.986 9.931 1.00 92.44 239 MET A CA 1
ATOM 1862 C C . MET A 1 239 ? 5.958 -4.982 10.838 1.00 92.44 239 MET A C 1
ATOM 1864 O O . MET A 1 239 ? 6.295 -6.097 10.371 1.00 92.44 239 MET A O 1
#

Sequence (239 aa):
EPLSVIEKQLDSCTVSVYPPLNPDHETLTLPENMLTQFGIMAKVNKDGVVVSGADMIYNYEQVLRQIQYTNRKPAYYLNRVFKLTCSELNGRFMSNEYIQTLTVIHPRLPANHNINANKATNVGDPTAISISHHEASQSQSFPAPAHAHVERHHVELRPAHTISDVYLASNLDSTQAVIAGSSHAVTIIIVVCVGFLLFMIVLGVIRIRAAHYRTTQEEIADTEMAWDDSALTITVNPM

Radius of gyration: 41.28 Å; chains: 1; bounding box: 69×55×136 Å

pLDDT: mean 73.21, std 24.61, range [25.53, 98.5]